Protein AF-A0A352WIS8-F1 (afdb_monomer_lite)

Structure (mmCIF, N/CA/C/O backbone):
data_AF-A0A352WIS8-F1
#
_entry.id   AF-A0A352WIS8-F1
#
loop_
_atom_site.group_PDB
_atom_site.id
_atom_site.type_symbol
_atom_site.label_atom_id
_atom_site.label_alt_id
_atom_site.label_comp_id
_atom_site.label_asym_id
_atom_site.label_entity_id
_atom_site.label_seq_id
_atom_site.pdbx_PDB_ins_code
_atom_site.Cartn_x
_atom_site.Cartn_y
_atom_site.Cartn_z
_atom_site.occupancy
_atom_site.B_iso_or_equiv
_atom_site.auth_seq_id
_atom_site.auth_comp_id
_atom_site.auth_asym_id
_atom_site.auth_atom_id
_atom_site.pdbx_PDB_model_num
ATOM 1 N N . SER A 1 1 ? 13.599 -11.602 -14.888 1.00 59.22 1 SER A N 1
ATOM 2 C CA . SER A 1 1 ? 14.182 -11.632 -13.530 1.00 59.22 1 SER A CA 1
ATOM 3 C C . SER A 1 1 ? 14.839 -12.973 -13.174 1.00 59.22 1 SER A C 1
ATOM 5 O O . SER A 1 1 ? 14.479 -13.965 -13.802 1.00 59.22 1 SER A O 1
ATOM 7 N N . PRO A 1 2 ? 15.750 -13.052 -12.171 1.00 69.75 2 PRO A N 1
ATOM 8 C CA . PRO A 1 2 ? 16.141 -14.309 -11.505 1.00 69.75 2 PRO A CA 1
ATOM 9 C C . PRO A 1 2 ? 15.038 -14.964 -10.638 1.00 69.75 2 PRO A C 1
ATOM 11 O O . PRO A 1 2 ? 15.271 -16.046 -10.104 1.00 69.75 2 PRO A O 1
ATOM 14 N N . GLY A 1 3 ? 13.856 -14.347 -10.517 1.00 83.19 3 GLY A N 1
ATOM 15 C CA . GLY A 1 3 ? 12.709 -14.865 -9.763 1.00 83.19 3 GLY A CA 1
ATOM 16 C C . GLY A 1 3 ? 12.595 -14.281 -8.345 1.00 83.19 3 GLY A C 1
ATOM 17 O O . GLY A 1 3 ? 13.499 -13.568 -7.900 1.00 83.19 3 GLY A O 1
ATOM 18 N N . PRO A 1 4 ? 11.478 -14.543 -7.637 1.00 92.19 4 PRO A N 1
ATOM 19 C CA . PRO A 1 4 ? 11.256 -14.038 -6.285 1.00 92.19 4 PRO A CA 1
ATOM 20 C C . PRO A 1 4 ? 12.196 -14.698 -5.267 1.00 92.19 4 PRO A C 1
ATOM 22 O O . PRO A 1 4 ? 12.547 -15.873 -5.389 1.00 92.19 4 PRO A O 1
ATOM 25 N N . ALA A 1 5 ? 12.553 -13.952 -4.223 1.00 94.81 5 ALA A N 1
ATOM 26 C CA . ALA A 1 5 ? 13.264 -14.476 -3.066 1.00 94.81 5 ALA A CA 1
ATOM 27 C C . ALA A 1 5 ? 12.497 -15.637 -2.412 1.00 94.81 5 ALA A C 1
ATOM 29 O O . ALA A 1 5 ? 11.269 -15.615 -2.297 1.00 94.81 5 ALA A O 1
ATOM 30 N N . LEU A 1 6 ? 13.244 -16.635 -1.942 1.00 95.44 6 LEU A N 1
ATOM 31 C CA . LEU A 1 6 ? 12.699 -17.831 -1.308 1.00 95.44 6 LEU A CA 1
ATOM 32 C C . LEU A 1 6 ? 12.572 -17.619 0.202 1.00 95.44 6 LEU A C 1
ATOM 34 O O . LEU A 1 6 ? 13.556 -17.305 0.876 1.00 95.44 6 LEU A O 1
ATOM 38 N N . ILE A 1 7 ? 11.372 -17.790 0.756 1.00 95.12 7 ILE A N 1
ATOM 39 C CA . ILE A 1 7 ? 11.106 -17.492 2.173 1.00 95.12 7 ILE A CA 1
ATOM 40 C C . ILE A 1 7 ? 11.954 -18.358 3.121 1.00 95.12 7 ILE A C 1
ATOM 42 O O . ILE A 1 7 ? 12.442 -17.874 4.148 1.00 95.12 7 ILE A O 1
ATOM 46 N N . GLU A 1 8 ? 12.251 -19.602 2.733 1.00 96.19 8 GLU A N 1
ATOM 47 C CA . GLU A 1 8 ? 13.138 -20.525 3.453 1.00 96.19 8 GLU A CA 1
ATOM 48 C C . GLU A 1 8 ? 14.597 -20.035 3.551 1.00 96.19 8 GLU A C 1
ATOM 50 O O . GLU A 1 8 ? 15.393 -20.548 4.343 1.00 96.19 8 GLU A O 1
ATOM 55 N N . HIS A 1 9 ? 14.966 -19.025 2.761 1.00 96.19 9 HIS A N 1
ATOM 56 C CA . HIS A 1 9 ? 16.285 -18.391 2.759 1.00 96.19 9 HIS A CA 1
ATOM 57 C C . HIS A 1 9 ? 16.272 -16.974 3.339 1.00 96.19 9 HIS A C 1
ATOM 59 O O . HIS A 1 9 ? 17.281 -16.271 3.285 1.00 96.19 9 HIS A O 1
ATOM 65 N N . SER A 1 10 ? 15.173 -16.571 3.980 1.00 95.06 10 SER A N 1
ATOM 66 C CA . SER A 1 10 ? 15.024 -15.250 4.595 1.00 95.06 10 SER A CA 1
ATOM 67 C C . SER A 1 10 ? 16.157 -14.864 5.556 1.00 95.06 10 SER A C 1
ATOM 69 O O . SER A 1 10 ? 16.572 -13.706 5.580 1.00 95.06 10 SER A O 1
ATOM 71 N N . TRP A 1 11 ? 16.717 -15.818 6.308 1.00 95.38 11 TRP A N 1
ATOM 72 C CA . TRP A 1 11 ? 17.870 -15.586 7.191 1.00 95.38 11 TRP A CA 1
ATOM 73 C C . TRP A 1 11 ? 19.118 -15.114 6.429 1.00 95.38 11 TRP A C 1
ATOM 75 O O . TRP A 1 11 ? 19.893 -14.309 6.945 1.00 95.38 11 TRP A O 1
ATOM 85 N N . HIS A 1 12 ? 19.326 -15.623 5.211 1.00 96.62 12 HIS A N 1
ATOM 86 C CA . HIS A 1 12 ? 20.477 -15.291 4.383 1.00 96.62 12 HIS A CA 1
ATOM 87 C C . HIS A 1 12 ? 20.343 -13.858 3.880 1.00 96.62 12 HIS A C 1
ATOM 89 O O . HIS A 1 12 ? 21.273 -13.064 4.020 1.00 96.62 12 HIS A O 1
ATOM 95 N N . TYR A 1 13 ? 19.162 -13.503 3.372 1.00 96.12 13 TYR A N 1
ATOM 96 C CA . TYR A 1 13 ? 18.903 -12.154 2.883 1.00 96.12 13 TYR A CA 1
ATOM 97 C C . TYR A 1 13 ? 19.008 -11.122 4.008 1.00 96.12 13 TYR A C 1
ATOM 99 O O . TYR A 1 13 ? 19.770 -10.171 3.864 1.00 96.12 13 TYR A O 1
ATOM 107 N N . LYS A 1 14 ? 18.397 -11.388 5.174 1.00 95.19 14 LYS A N 1
ATOM 108 C CA . LYS A 1 14 ? 18.519 -10.547 6.382 1.00 95.19 14 LYS A CA 1
ATOM 109 C C . LYS A 1 14 ? 19.974 -10.274 6.792 1.00 95.19 14 LYS A C 1
ATOM 111 O O . LYS A 1 14 ? 20.271 -9.239 7.376 1.00 95.19 14 LYS A O 1
ATOM 116 N N . LYS A 1 15 ? 20.891 -11.211 6.528 1.00 96.25 15 LYS A N 1
ATOM 117 C CA . LYS A 1 15 ? 22.302 -11.095 6.921 1.00 96.25 15 LYS A CA 1
ATOM 118 C C . LYS A 1 15 ? 23.168 -10.363 5.895 1.00 96.25 15 LYS A C 1
ATOM 120 O O . LYS A 1 15 ? 24.140 -9.719 6.287 1.00 96.25 15 LYS A O 1
ATOM 125 N N . TYR A 1 16 ? 22.874 -10.519 4.606 1.00 97.25 16 TYR A N 1
ATOM 126 C CA . TYR A 1 16 ? 23.791 -10.133 3.526 1.00 97.25 16 TYR A CA 1
ATOM 127 C C . TYR A 1 16 ? 23.236 -9.073 2.568 1.00 97.25 16 TYR A C 1
ATOM 129 O O . TYR A 1 16 ? 23.991 -8.574 1.735 1.00 97.25 16 TYR A O 1
ATOM 137 N N . ALA A 1 17 ? 21.959 -8.709 2.680 1.00 97.06 17 ALA A N 1
ATOM 138 C CA . ALA A 1 17 ? 21.317 -7.721 1.826 1.00 97.06 17 ALA A CA 1
ATOM 139 C C . ALA A 1 17 ? 20.488 -6.734 2.652 1.00 97.06 17 ALA A C 1
ATOM 141 O O . ALA A 1 17 ? 19.860 -7.105 3.637 1.00 97.06 17 ALA A O 1
ATOM 142 N N . ASN A 1 18 ? 20.446 -5.478 2.203 1.00 97.50 18 ASN A N 1
ATOM 143 C CA . ASN A 1 18 ? 19.501 -4.510 2.758 1.00 97.50 18 ASN A CA 1
ATOM 144 C C . ASN A 1 18 ? 18.082 -4.760 2.243 1.00 97.50 18 ASN A C 1
ATOM 146 O O . ASN A 1 18 ? 17.124 -4.503 2.958 1.00 97.50 18 ASN A O 1
ATOM 150 N N . MET A 1 19 ? 17.950 -5.233 1.002 1.00 97.19 19 MET A N 1
ATOM 151 C CA . MET A 1 19 ? 16.669 -5.482 0.350 1.00 97.19 19 MET A CA 1
ATOM 152 C C . MET A 1 19 ? 16.757 -6.659 -0.622 1.00 97.19 19 MET A C 1
ATOM 154 O O . MET A 1 19 ? 17.834 -6.942 -1.154 1.00 97.19 19 MET A O 1
ATOM 158 N N . TRP A 1 20 ? 15.639 -7.349 -0.838 1.00 97.38 20 TRP A N 1
ATOM 159 C CA . TRP A 1 20 ? 15.526 -8.494 -1.748 1.00 97.38 20 TRP A CA 1
ATOM 160 C C . TRP A 1 20 ? 14.116 -8.571 -2.323 1.00 97.38 20 TRP A C 1
ATOM 162 O O . TRP A 1 20 ? 13.141 -8.448 -1.584 1.00 97.38 20 TRP A O 1
ATOM 172 N N . ARG A 1 21 ? 13.991 -8.799 -3.632 1.00 97.44 21 ARG A N 1
ATOM 173 C CA . ARG A 1 21 ? 12.671 -8.811 -4.268 1.00 97.44 21 ARG A CA 1
ATOM 174 C C . ARG A 1 21 ? 11.838 -10.009 -3.846 1.00 97.44 21 ARG A C 1
ATOM 176 O O . ARG A 1 21 ? 12.287 -11.146 -3.966 1.00 97.44 21 ARG A O 1
ATOM 183 N N . ILE A 1 22 ? 10.602 -9.761 -3.427 1.00 97.19 22 ILE A N 1
ATOM 184 C CA . ILE A 1 22 ? 9.636 -10.807 -3.045 1.00 97.19 22 ILE A CA 1
ATOM 185 C C . ILE A 1 22 ? 8.745 -11.247 -4.214 1.00 97.19 22 ILE A C 1
ATOM 187 O O . ILE A 1 22 ? 7.901 -12.136 -4.075 1.00 97.19 22 ILE A O 1
ATOM 191 N N . THR A 1 23 ? 8.959 -10.645 -5.382 1.00 95.69 23 THR A N 1
ATOM 192 C CA . THR A 1 23 ? 8.228 -10.877 -6.626 1.00 95.69 23 THR A CA 1
ATOM 193 C C . THR A 1 23 ? 9.172 -11.002 -7.829 1.00 95.69 23 THR A C 1
ATOM 195 O O . THR A 1 23 ? 10.335 -10.580 -7.794 1.00 95.69 23 THR A O 1
ATOM 198 N N . ASP A 1 24 ? 8.654 -11.586 -8.910 1.00 93.94 24 ASP A N 1
ATOM 199 C CA . ASP A 1 24 ? 9.173 -11.313 -10.254 1.00 93.94 24 ASP A CA 1
ATOM 200 C C . ASP A 1 24 ? 8.890 -9.840 -10.631 1.00 93.94 24 ASP A C 1
ATOM 202 O O . ASP A 1 24 ? 8.322 -9.103 -9.829 1.00 93.94 24 ASP A O 1
ATOM 206 N N . ASP A 1 25 ? 9.310 -9.398 -11.813 1.00 95.00 25 ASP A N 1
ATOM 207 C CA . ASP A 1 25 ? 9.156 -8.018 -12.279 1.00 95.00 25 ASP A CA 1
ATOM 208 C C . ASP A 1 25 ? 7.692 -7.547 -12.140 1.00 95.00 25 ASP A C 1
ATOM 210 O O . ASP A 1 25 ? 6.791 -8.085 -12.794 1.00 95.00 25 ASP A O 1
ATOM 214 N N . LEU A 1 26 ? 7.459 -6.553 -11.277 1.00 96.81 26 LEU A N 1
ATOM 215 C CA . LEU A 1 26 ? 6.149 -5.928 -11.120 1.00 96.81 26 LEU A CA 1
ATOM 216 C C . LEU A 1 26 ? 5.901 -4.957 -12.271 1.00 96.81 26 LEU A C 1
ATOM 218 O O . LEU A 1 26 ? 6.726 -4.098 -12.582 1.00 96.81 26 LEU A O 1
ATOM 222 N N . TRP A 1 27 ? 4.711 -5.059 -12.850 1.00 96.75 27 TRP A N 1
ATOM 223 C CA . TRP A 1 27 ? 4.214 -4.143 -13.866 1.00 96.75 27 TRP A CA 1
ATOM 224 C C . TRP A 1 27 ? 2.825 -3.631 -13.494 1.00 96.75 27 TRP A C 1
ATOM 226 O O . TRP A 1 27 ? 2.197 -4.097 -12.544 1.00 96.75 27 TRP A O 1
ATOM 236 N N . ASP A 1 28 ? 2.358 -2.657 -14.262 1.00 97.94 28 ASP A N 1
ATOM 237 C CA . ASP A 1 28 ? 1.088 -1.945 -14.147 1.00 97.94 28 ASP A CA 1
ATOM 238 C C . ASP A 1 28 ? -0.125 -2.813 -14.529 1.00 97.94 28 ASP A C 1
ATOM 240 O O . ASP A 1 28 ? -0.898 -2.485 -15.425 1.00 97.94 28 ASP A O 1
ATOM 244 N N . GLN A 1 29 ? -0.274 -3.960 -13.863 1.00 98.38 29 GLN A N 1
ATOM 245 C CA . GLN A 1 29 ? -1.369 -4.908 -14.053 1.00 98.38 29 GLN A CA 1
ATOM 246 C C . GLN A 1 29 ? -1.966 -5.292 -12.700 1.00 98.38 29 GLN A C 1
ATOM 248 O O . GLN A 1 29 ? -1.255 -5.789 -11.822 1.00 98.38 29 GLN A O 1
ATOM 253 N N . TRP A 1 30 ? -3.281 -5.117 -12.548 1.00 98.50 30 TRP A N 1
ATOM 254 C CA . TRP A 1 30 ? -3.994 -5.416 -11.303 1.00 98.50 30 TRP A CA 1
ATOM 255 C C . TRP A 1 30 ? -3.698 -6.811 -10.724 1.00 98.50 30 TRP A C 1
ATOM 257 O O . TRP A 1 30 ? -3.391 -6.881 -9.536 1.00 98.50 30 TRP A O 1
ATOM 267 N N . PRO A 1 31 ? -3.658 -7.913 -11.506 1.00 98.38 31 PRO A N 1
ATOM 268 C CA . PRO A 1 31 ? -3.349 -9.233 -10.952 1.00 98.38 31 PRO A CA 1
ATOM 269 C C . PRO A 1 31 ? -1.986 -9.322 -10.251 1.00 98.38 31 PRO A C 1
ATOM 271 O O . PRO A 1 31 ? -1.845 -10.074 -9.289 1.00 98.38 31 PRO A O 1
ATOM 274 N N . LEU A 1 32 ? -0.986 -8.555 -10.706 1.00 98.31 32 LEU A N 1
ATOM 275 C CA . LEU A 1 32 ? 0.337 -8.524 -10.074 1.00 98.31 32 LEU A CA 1
ATOM 276 C C . LEU A 1 32 ? 0.312 -7.729 -8.762 1.00 98.31 32 LEU A C 1
ATOM 278 O O . LEU A 1 32 ? 0.921 -8.147 -7.779 1.00 98.31 32 LEU A O 1
ATOM 282 N N . LEU A 1 33 ? -0.429 -6.616 -8.730 1.00 98.69 33 LEU A N 1
ATOM 283 C CA . LEU A 1 33 ? -0.654 -5.841 -7.508 1.00 98.69 33 LEU A CA 1
ATOM 284 C C . LEU A 1 33 ? -1.463 -6.644 -6.475 1.00 98.69 33 LEU A C 1
ATOM 286 O O . LEU A 1 33 ? -1.100 -6.684 -5.302 1.00 98.69 33 LEU A O 1
ATOM 290 N N . LEU A 1 34 ? -2.509 -7.345 -6.911 1.00 98.50 34 LEU A N 1
ATOM 291 C CA . LEU A 1 34 ? -3.335 -8.198 -6.060 1.00 98.50 34 LEU A CA 1
ATOM 292 C C . LEU A 1 34 ? -2.525 -9.343 -5.425 1.00 98.50 34 LEU A C 1
ATOM 294 O O . LEU A 1 34 ? -2.661 -9.617 -4.230 1.00 98.50 34 LEU A O 1
ATOM 298 N N . ASP A 1 35 ? -1.645 -9.993 -6.193 1.00 97.81 35 ASP A N 1
ATOM 299 C CA . ASP A 1 35 ? -0.761 -11.049 -5.677 1.00 97.81 35 ASP A CA 1
ATOM 300 C C . ASP A 1 35 ? 0.252 -10.510 -4.647 1.00 97.81 35 ASP A C 1
ATOM 302 O O . ASP A 1 35 ? 0.691 -11.247 -3.758 1.00 97.81 35 ASP A O 1
ATOM 306 N N . MET A 1 36 ? 0.572 -9.209 -4.693 1.00 98.56 36 MET A N 1
ATOM 307 C CA . MET A 1 36 ? 1.480 -8.586 -3.732 1.00 98.56 36 MET A CA 1
ATOM 308 C C . MET A 1 36 ? 0.955 -8.652 -2.297 1.00 98.56 36 MET A C 1
ATOM 310 O O . MET A 1 36 ? 1.748 -8.862 -1.388 1.00 98.56 36 MET A O 1
ATOM 314 N N . PHE A 1 37 ? -0.361 -8.587 -2.069 1.00 98.69 37 PHE A N 1
ATOM 315 C CA . PHE A 1 37 ? -0.929 -8.722 -0.719 1.00 98.69 37 PHE A CA 1
ATOM 316 C C . PHE A 1 37 ? -0.519 -10.041 -0.051 1.00 98.69 37 PHE A C 1
ATOM 318 O O . PHE A 1 37 ? -0.062 -10.056 1.090 1.00 98.69 37 PHE A O 1
ATOM 325 N N . ARG A 1 38 ? -0.587 -11.151 -0.798 1.00 98.06 38 ARG A N 1
ATOM 326 C CA . ARG A 1 38 ? -0.144 -12.470 -0.320 1.00 98.06 38 ARG A CA 1
ATOM 327 C C . ARG A 1 38 ? 1.367 -12.505 -0.068 1.00 98.06 38 ARG A C 1
ATOM 329 O O . ARG A 1 38 ? 1.826 -13.161 0.865 1.00 98.06 38 ARG A O 1
ATOM 336 N N . ARG A 1 39 ? 2.159 -11.844 -0.916 1.00 98.06 39 ARG A N 1
ATOM 337 C CA . ARG A 1 39 ? 3.623 -11.795 -0.769 1.00 98.06 39 ARG A CA 1
ATOM 338 C C . ARG A 1 39 ? 4.023 -10.968 0.447 1.00 98.06 39 ARG A C 1
ATOM 340 O O . ARG A 1 39 ? 4.841 -11.434 1.232 1.00 98.06 39 ARG A O 1
ATOM 347 N N . CYS A 1 40 ? 3.420 -9.800 0.637 1.00 98.50 40 CYS A N 1
ATOM 348 C CA . CYS A 1 40 ? 3.624 -8.972 1.818 1.00 98.50 40 CYS A CA 1
ATOM 349 C C . CYS A 1 40 ? 3.275 -9.751 3.089 1.00 98.50 40 CYS A C 1
ATOM 351 O O . CYS A 1 40 ? 4.079 -9.792 4.014 1.00 98.50 40 CYS A O 1
ATOM 353 N N . GLU A 1 41 ? 2.136 -10.447 3.119 1.00 97.88 41 GLU A N 1
ATOM 354 C CA . GLU A 1 41 ? 1.758 -11.308 4.246 1.00 97.88 41 GLU A CA 1
ATOM 355 C C . GLU A 1 41 ? 2.827 -12.367 4.556 1.00 97.88 41 GLU A C 1
ATOM 357 O O . GLU A 1 41 ? 3.211 -12.542 5.711 1.00 97.88 41 GLU A O 1
ATOM 362 N N . LEU A 1 42 ? 3.359 -13.041 3.532 1.00 97.94 42 LEU A N 1
ATOM 363 C CA . LEU A 1 42 ? 4.408 -14.050 3.704 1.00 97.94 42 LEU A CA 1
ATOM 364 C C . LEU A 1 42 ? 5.709 -13.467 4.286 1.00 97.94 42 LEU A C 1
ATOM 366 O O . LEU A 1 42 ? 6.449 -14.176 4.965 1.00 97.94 42 LEU A O 1
ATOM 370 N N . TRP A 1 43 ? 5.999 -12.194 4.010 1.00 98.12 43 TRP A N 1
ATOM 371 C CA . TRP A 1 43 ? 7.257 -11.533 4.367 1.00 98.12 43 TRP A CA 1
ATOM 372 C C . TRP A 1 43 ? 7.148 -10.526 5.526 1.00 98.12 43 TRP A C 1
ATOM 374 O O . TRP A 1 43 ? 8.168 -9.944 5.897 1.00 98.12 43 TRP A O 1
ATOM 384 N N . GLN A 1 44 ? 5.969 -10.334 6.128 1.00 96.75 44 GLN A N 1
ATOM 385 C CA . GLN A 1 44 ? 5.715 -9.293 7.142 1.00 96.75 44 GLN A CA 1
ATOM 386 C C . GLN A 1 44 ? 6.661 -9.365 8.359 1.00 96.75 44 GLN A C 1
ATOM 388 O O . GLN A 1 44 ? 7.177 -8.340 8.798 1.00 96.75 44 GLN A O 1
ATOM 393 N N . ASP A 1 45 ? 7.042 -10.571 8.801 1.00 95.12 45 ASP A N 1
ATOM 394 C CA . ASP A 1 45 ? 7.981 -10.798 9.922 1.00 95.12 45 ASP A CA 1
ATOM 395 C C . ASP A 1 45 ? 9.466 -10.579 9.555 1.00 95.12 45 ASP A C 1
ATOM 397 O O . ASP A 1 45 ? 10.412 -10.895 10.300 1.00 95.12 45 ASP A O 1
ATOM 401 N N . HIS A 1 46 ? 9.716 -10.084 8.345 1.00 95.94 46 HIS A N 1
ATOM 402 C CA . HIS A 1 46 ? 11.050 -9.883 7.798 1.00 95.94 46 HIS A CA 1
ATOM 403 C C . HIS A 1 46 ? 11.370 -8.428 7.475 1.00 95.94 46 HIS A C 1
ATOM 405 O O . HIS A 1 46 ? 12.477 -8.164 7.004 1.00 95.94 46 HIS A O 1
ATOM 411 N N . VAL A 1 47 ? 10.454 -7.514 7.798 1.00 95.25 47 VAL A N 1
ATOM 412 C CA . VAL A 1 47 ? 10.634 -6.069 7.677 1.00 95.25 47 VAL A CA 1
ATOM 413 C C . VAL A 1 47 ? 11.267 -5.526 8.957 1.00 95.25 47 VAL A C 1
ATOM 415 O O . VAL A 1 47 ? 10.692 -5.593 10.043 1.00 95.25 47 VAL A O 1
ATOM 418 N N . SER A 1 48 ? 12.474 -4.980 8.845 1.00 92.69 48 SER A N 1
ATOM 419 C CA . SER A 1 48 ? 13.129 -4.263 9.940 1.00 92.69 48 SER A CA 1
ATOM 420 C C . SER A 1 48 ? 14.179 -3.300 9.401 1.00 92.69 48 SER A C 1
ATOM 422 O O . SER A 1 48 ? 14.568 -3.358 8.238 1.00 92.69 48 SER A O 1
ATOM 424 N N . LYS A 1 49 ? 14.714 -2.429 10.254 1.00 94.62 49 LYS A N 1
ATOM 425 C CA . LYS A 1 49 ? 15.831 -1.554 9.882 1.00 94.62 49 LYS A CA 1
ATOM 426 C C . LYS A 1 49 ? 16.988 -2.349 9.256 1.00 94.62 49 LYS A C 1
ATOM 428 O O . LYS A 1 49 ? 17.583 -3.200 9.911 1.00 94.62 49 LYS A O 1
ATOM 433 N N . GLY A 1 50 ? 17.308 -2.043 7.997 1.00 95.19 50 GLY A N 1
ATOM 434 C CA . GLY A 1 50 ? 18.344 -2.737 7.217 1.00 95.19 50 GLY A CA 1
ATOM 435 C C . GLY A 1 50 ? 17.905 -4.067 6.589 1.00 95.19 50 GLY A C 1
ATOM 436 O O . GLY A 1 50 ? 18.750 -4.791 6.081 1.00 95.19 50 GLY A O 1
ATOM 437 N N . CYS A 1 51 ? 16.616 -4.403 6.631 1.00 96.06 51 CYS A N 1
ATOM 438 C CA . CYS A 1 51 ? 16.023 -5.620 6.080 1.00 96.06 51 CYS A CA 1
ATOM 439 C C . CYS A 1 51 ? 14.667 -5.274 5.454 1.00 96.06 51 CYS A C 1
ATOM 441 O O . CYS A 1 51 ? 13.659 -5.193 6.154 1.00 96.06 51 CYS A O 1
ATOM 443 N N . TYR A 1 52 ? 14.650 -5.058 4.143 1.00 97.50 52 TYR A N 1
ATOM 444 C CA . TYR A 1 52 ? 13.480 -4.579 3.416 1.00 97.50 52 TYR A CA 1
ATOM 445 C C . TYR A 1 52 ? 13.097 -5.580 2.319 1.00 97.50 52 TYR A C 1
ATOM 447 O O . TYR A 1 52 ? 13.680 -5.551 1.230 1.00 97.50 52 TYR A O 1
ATOM 455 N N . PRO A 1 53 ? 12.146 -6.491 2.583 1.00 97.62 53 PRO A N 1
ATOM 456 C CA . PRO A 1 53 ? 11.504 -7.250 1.522 1.00 97.62 53 PRO A CA 1
ATOM 457 C C . PRO A 1 53 ? 10.941 -6.271 0.480 1.00 97.62 53 PRO A C 1
ATOM 459 O O . PRO A 1 53 ? 10.174 -5.367 0.802 1.00 97.62 53 PRO A O 1
ATOM 462 N N . ASP A 1 54 ? 11.400 -6.407 -0.756 1.00 98.31 54 ASP A N 1
ATOM 463 C CA . ASP A 1 54 ? 11.194 -5.428 -1.817 1.00 98.31 54 ASP A CA 1
ATOM 464 C C . ASP A 1 54 ? 10.042 -5.856 -2.722 1.00 98.31 54 ASP A C 1
ATOM 466 O O . ASP A 1 54 ? 10.115 -6.892 -3.392 1.00 98.31 54 ASP A O 1
ATOM 470 N N . CYS A 1 55 ? 8.982 -5.050 -2.735 1.00 98.38 55 CYS A N 1
ATOM 471 C CA . CYS A 1 55 ? 7.808 -5.249 -3.582 1.00 98.38 55 CYS A CA 1
ATOM 472 C C . CYS A 1 55 ? 8.053 -4.840 -5.048 1.00 98.38 55 CYS A C 1
ATOM 474 O O . CYS A 1 55 ? 7.135 -4.937 -5.856 1.00 98.38 55 CYS A O 1
ATOM 476 N N . ASP A 1 56 ? 9.292 -4.473 -5.395 1.00 98.06 56 ASP A N 1
ATOM 477 C CA . ASP A 1 56 ? 9.745 -3.973 -6.694 1.00 98.06 56 ASP A CA 1
ATOM 478 C C . ASP A 1 56 ? 9.365 -2.501 -6.942 1.00 98.06 56 ASP A C 1
ATOM 480 O O . ASP A 1 56 ? 8.715 -1.832 -6.127 1.00 98.06 56 ASP A O 1
ATOM 484 N N . MET A 1 57 ? 9.857 -1.975 -8.063 1.00 98.06 57 MET A N 1
ATOM 485 C CA . MET A 1 57 ? 9.686 -0.581 -8.476 1.00 98.06 57 MET A CA 1
ATOM 486 C C . MET A 1 57 ? 8.211 -0.191 -8.654 1.00 98.06 57 MET A C 1
ATOM 488 O O . MET A 1 57 ? 7.358 -1.032 -8.905 1.00 98.06 57 MET A O 1
ATOM 492 N N . LEU A 1 58 ? 7.927 1.112 -8.583 1.00 98.38 58 LEU A N 1
ATOM 493 C CA . LEU A 1 58 ? 6.604 1.705 -8.786 1.00 98.38 58 LEU A CA 1
ATOM 494 C C . LEU A 1 58 ? 6.363 1.967 -10.290 1.00 98.38 58 LEU A C 1
ATOM 496 O O . LEU A 1 58 ? 6.938 2.930 -10.820 1.00 98.38 58 LEU A O 1
ATOM 500 N N . PRO A 1 59 ? 5.519 1.181 -10.993 1.00 97.44 59 PRO A N 1
ATOM 501 C CA . PRO A 1 59 ? 5.193 1.390 -12.404 1.00 97.44 59 PRO A CA 1
ATOM 502 C C . PRO A 1 59 ? 4.123 2.486 -12.569 1.00 97.44 59 PRO A C 1
ATOM 504 O O . PRO A 1 59 ? 2.979 2.222 -12.932 1.00 97.44 59 PRO A O 1
ATOM 507 N N . ILE A 1 60 ? 4.480 3.731 -12.253 1.00 97.25 60 ILE A N 1
ATOM 508 C CA . ILE A 1 60 ? 3.602 4.918 -12.300 1.00 97.25 60 ILE A CA 1
ATOM 509 C C . ILE A 1 60 ? 4.094 5.930 -13.338 1.00 97.25 60 ILE A C 1
ATOM 511 O O . ILE A 1 60 ? 5.220 5.842 -13.820 1.00 97.25 60 ILE A O 1
ATOM 515 N N . GLY A 1 61 ? 3.265 6.92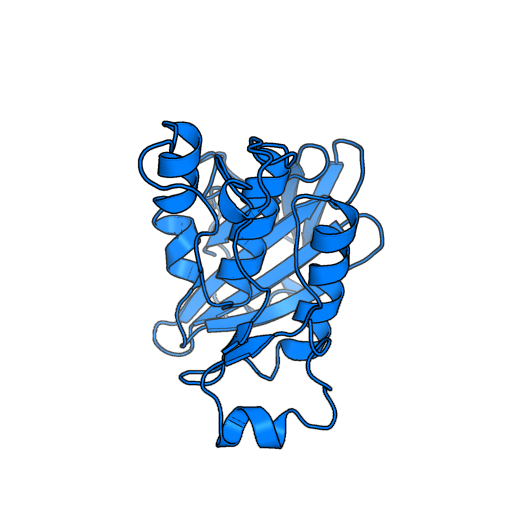0 -13.678 1.00 96.69 61 GLY A N 1
ATOM 516 C CA . GLY A 1 61 ? 3.641 7.969 -14.630 1.00 96.69 61 GLY A CA 1
ATOM 517 C C . GLY A 1 61 ? 3.914 7.428 -16.040 1.00 96.69 61 GLY A C 1
ATOM 518 O O . GLY A 1 61 ? 3.258 6.488 -16.485 1.00 96.69 61 GLY A O 1
ATOM 519 N N . VAL A 1 62 ? 4.846 8.059 -16.762 1.00 97.06 62 VAL A N 1
ATOM 520 C CA . VAL A 1 62 ? 5.300 7.619 -18.094 1.00 97.06 62 VAL A CA 1
ATOM 521 C C . VAL A 1 62 ? 6.521 6.717 -17.944 1.00 97.06 62 VAL A C 1
ATOM 523 O O . VAL A 1 62 ? 7.462 7.076 -17.242 1.00 97.06 62 VAL A O 1
ATOM 526 N N . MET A 1 63 ? 6.534 5.574 -18.623 1.00 95.56 63 MET A N 1
ATOM 527 C CA . MET A 1 63 ? 7.631 4.604 -18.592 1.00 95.56 63 MET A CA 1
ATOM 528 C C . MET A 1 63 ? 7.793 3.909 -19.950 1.00 95.56 63 MET A C 1
ATOM 530 O O . MET A 1 63 ? 7.104 4.241 -20.911 1.00 95.56 63 MET A O 1
ATOM 534 N N . GLY A 1 64 ? 8.740 2.973 -20.062 1.00 93.31 64 GLY A N 1
ATOM 535 C CA . GLY A 1 64 ? 8.871 2.130 -21.258 1.00 93.31 64 GLY A CA 1
ATOM 536 C C . GLY A 1 64 ? 9.922 2.553 -22.289 1.00 93.31 64 GLY A C 1
ATOM 537 O O . GLY A 1 64 ? 10.267 1.776 -23.176 1.00 93.31 64 GLY A O 1
ATOM 538 N N . LYS A 1 65 ? 10.521 3.740 -22.144 1.00 91.38 65 LYS A N 1
ATOM 539 C CA . LYS A 1 65 ? 11.524 4.286 -23.079 1.00 91.38 65 LYS A CA 1
ATOM 540 C C . LYS A 1 65 ? 12.672 3.328 -23.401 1.00 91.38 65 LYS A C 1
ATOM 542 O O . LYS A 1 65 ? 13.039 3.164 -24.561 1.00 91.38 65 LYS A O 1
ATOM 547 N N . GLY A 1 66 ? 13.204 2.647 -22.382 1.00 89.06 66 GLY A N 1
ATOM 548 C CA . GLY A 1 66 ? 14.266 1.645 -22.542 1.00 89.06 66 GLY A CA 1
ATOM 549 C C . GLY A 1 66 ? 13.855 0.406 -23.350 1.00 89.06 66 GLY A C 1
ATOM 550 O O . GLY A 1 66 ? 14.721 -0.301 -23.856 1.00 89.06 66 GLY A O 1
ATOM 551 N N . PHE A 1 67 ? 12.552 0.170 -23.513 1.00 89.69 67 PHE A N 1
ATOM 552 C CA . PHE A 1 67 ? 11.970 -0.930 -24.286 1.00 89.69 67 PHE A CA 1
ATOM 553 C C . PHE A 1 67 ? 11.545 -0.508 -25.702 1.00 89.69 67 PHE A C 1
ATOM 555 O O . PHE A 1 67 ? 10.996 -1.319 -26.444 1.00 89.69 67 PHE A O 1
ATOM 562 N N . GLY A 1 68 ? 11.783 0.750 -26.094 1.00 92.62 68 GLY A N 1
ATOM 563 C CA . GLY A 1 68 ? 11.411 1.274 -27.413 1.00 92.62 68 GLY A CA 1
ATOM 564 C C . GLY A 1 68 ? 9.909 1.516 -27.602 1.00 92.62 68 GLY A C 1
ATOM 565 O O . GLY A 1 68 ? 9.484 1.833 -28.710 1.00 92.62 68 GLY A O 1
ATOM 566 N N . ASN A 1 69 ? 9.116 1.386 -26.538 1.00 92.44 69 ASN A N 1
ATOM 567 C CA . ASN A 1 69 ? 7.691 1.686 -26.516 1.00 92.44 69 ASN A CA 1
ATOM 568 C C . ASN A 1 69 ? 7.381 2.435 -25.221 1.00 92.44 69 ASN A C 1
ATOM 570 O O . ASN A 1 69 ? 7.509 1.854 -24.151 1.00 92.44 69 ASN A O 1
ATOM 574 N N . GLU A 1 70 ? 7.008 3.709 -25.308 1.00 95.25 70 GLU A N 1
ATOM 575 C CA . GLU A 1 70 ? 6.627 4.506 -24.140 1.00 95.25 70 GLU A CA 1
ATOM 576 C C . GLU A 1 70 ? 5.121 4.407 -23.901 1.00 95.25 70 GLU A C 1
ATOM 578 O O . GLU A 1 70 ? 4.323 4.528 -24.831 1.00 95.25 70 GLU A O 1
ATOM 583 N N . TRP A 1 71 ? 4.724 4.219 -22.646 1.00 96.19 71 TRP A N 1
ATOM 584 C CA . TRP A 1 71 ? 3.324 4.272 -22.243 1.00 96.19 71 TRP A CA 1
ATOM 585 C C . TRP A 1 71 ? 3.179 4.945 -20.885 1.00 96.19 71 TRP A C 1
ATOM 587 O O . TRP A 1 71 ? 4.133 5.089 -20.117 1.00 96.19 71 TRP A O 1
ATOM 597 N N . ARG A 1 72 ? 1.959 5.389 -20.603 1.00 96.69 72 ARG A N 1
ATOM 598 C CA . ARG A 1 72 ? 1.554 5.815 -19.268 1.00 96.69 72 ARG A CA 1
ATOM 599 C C . ARG A 1 72 ? 1.022 4.601 -18.522 1.00 96.69 72 ARG A C 1
ATOM 601 O O . ARG A 1 72 ? 0.301 3.824 -19.138 1.00 96.69 72 ARG A O 1
ATOM 608 N N . SER A 1 73 ? 1.356 4.483 -17.237 1.00 97.75 73 SER A N 1
ATOM 609 C CA . SER A 1 73 ? 0.879 3.408 -16.361 1.00 97.75 73 SER A CA 1
ATOM 610 C C . SER A 1 73 ? -0.600 3.095 -16.593 1.00 97.75 73 SER A C 1
ATOM 612 O O . SER A 1 73 ? -1.438 4.001 -16.602 1.00 97.75 73 SER A O 1
ATOM 614 N N . ASN A 1 74 ? -0.895 1.813 -16.784 1.00 98.12 74 ASN A N 1
ATOM 615 C CA . ASN A 1 74 ? -2.241 1.284 -16.957 1.00 98.12 74 ASN A CA 1
ATOM 616 C C . ASN A 1 74 ? -3.010 1.186 -15.633 1.00 98.12 74 ASN A C 1
ATOM 618 O O . ASN A 1 74 ? -4.214 0.938 -15.664 1.00 98.12 74 ASN A O 1
ATOM 622 N N . PHE A 1 75 ? -2.352 1.409 -14.489 1.00 98.62 75 PHE A N 1
ATOM 623 C CA . PHE A 1 75 ? -3.049 1.464 -13.215 1.00 98.62 75 PHE A CA 1
ATOM 624 C C . PHE A 1 75 ? -3.999 2.657 -13.156 1.00 98.62 75 PHE A C 1
ATOM 626 O O . PHE A 1 75 ? -3.621 3.804 -13.437 1.00 98.62 75 PHE A O 1
ATOM 633 N N . THR A 1 76 ? -5.217 2.407 -12.689 1.00 98.69 76 THR A N 1
ATOM 634 C CA . THR A 1 76 ? -6.146 3.469 -12.305 1.00 98.69 76 THR A CA 1
ATOM 635 C C . THR A 1 76 ? -5.575 4.288 -11.144 1.00 98.69 76 THR A C 1
ATOM 637 O O . THR A 1 76 ? -4.637 3.885 -10.455 1.00 98.69 76 THR A O 1
ATOM 640 N N . LYS A 1 77 ? -6.146 5.468 -10.890 1.00 98.62 77 LYS A N 1
ATOM 641 C CA . LYS A 1 77 ? -5.732 6.288 -9.741 1.00 98.62 77 LYS A CA 1
ATOM 642 C C . LYS A 1 77 ? -5.908 5.549 -8.413 1.00 98.62 77 LYS A C 1
ATOM 644 O O . LYS A 1 77 ? -5.067 5.698 -7.531 1.00 98.62 77 LYS A O 1
ATOM 649 N N . ASP A 1 78 ? -6.969 4.759 -8.286 1.00 98.81 78 ASP A N 1
ATOM 650 C CA . ASP A 1 78 ? -7.252 3.985 -7.079 1.00 98.81 78 ASP A CA 1
ATOM 651 C C . ASP A 1 78 ? -6.276 2.814 -6.920 1.00 98.81 78 ASP A C 1
ATOM 653 O O . ASP A 1 78 ? -5.724 2.635 -5.839 1.00 98.81 78 ASP A O 1
ATOM 657 N N . GLU A 1 79 ? -5.912 2.127 -8.007 1.00 98.94 79 GLU A N 1
ATOM 658 C CA . GLU A 1 79 ? -4.856 1.102 -7.987 1.00 98.94 79 GLU A CA 1
ATOM 659 C C . GLU A 1 79 ? -3.483 1.689 -7.623 1.00 98.94 79 GLU A C 1
ATOM 661 O O . GLU A 1 79 ? -2.733 1.090 -6.854 1.00 98.94 79 GLU A O 1
ATOM 666 N N . GLN A 1 80 ? -3.160 2.896 -8.105 1.00 98.88 80 GLN A N 1
ATOM 667 C CA . GLN A 1 80 ? -1.923 3.597 -7.736 1.00 98.88 80 GLN A CA 1
ATOM 668 C C . GLN A 1 80 ? -1.889 3.968 -6.245 1.00 98.88 80 GLN A C 1
ATOM 670 O O . GLN A 1 80 ? -0.852 3.796 -5.597 1.00 98.88 80 GLN A O 1
ATOM 675 N N . LYS A 1 81 ? -3.013 4.441 -5.683 1.00 98.88 81 LYS A N 1
ATOM 676 C CA . LYS A 1 81 ? -3.146 4.678 -4.235 1.00 98.88 81 LYS A CA 1
ATOM 677 C C . LYS A 1 81 ? -3.018 3.375 -3.451 1.00 98.88 81 LYS A C 1
ATOM 679 O O . LYS A 1 81 ? -2.280 3.347 -2.469 1.00 98.88 81 LYS A O 1
ATOM 684 N N . THR A 1 82 ? -3.683 2.308 -3.893 1.00 98.94 82 THR A N 1
ATOM 685 C CA . THR A 1 82 ? -3.632 0.977 -3.275 1.00 98.94 82 THR A CA 1
ATOM 686 C C . THR A 1 82 ? -2.208 0.441 -3.234 1.00 98.94 82 THR A C 1
ATOM 688 O O . THR A 1 82 ? -1.738 0.044 -2.168 1.00 98.94 82 THR A O 1
ATOM 691 N N . MET A 1 83 ? -1.481 0.521 -4.350 1.00 98.88 83 MET A N 1
ATOM 692 C CA . MET A 1 83 ? -0.073 0.138 -4.421 1.00 98.88 83 MET A CA 1
ATOM 693 C C . MET A 1 83 ? 0.777 0.947 -3.442 1.00 98.88 83 MET A C 1
ATOM 695 O O . MET A 1 83 ? 1.444 0.372 -2.587 1.00 98.88 83 MET A O 1
ATOM 699 N N . LEU A 1 84 ? 0.741 2.280 -3.516 1.00 98.88 84 LEU A N 1
ATOM 700 C CA . LEU A 1 84 ? 1.601 3.096 -2.659 1.00 98.88 84 LEU A CA 1
ATOM 701 C C . LEU A 1 84 ? 1.253 2.928 -1.171 1.00 98.88 84 LEU A C 1
ATOM 703 O O . LEU A 1 84 ? 2.148 2.881 -0.331 1.00 98.88 84 LEU A O 1
ATOM 707 N N . THR A 1 85 ? -0.029 2.762 -0.848 1.00 98.94 85 THR A N 1
ATOM 708 C CA . THR A 1 85 ? -0.492 2.484 0.517 1.00 98.94 85 THR A CA 1
ATOM 709 C C . THR A 1 85 ? 0.045 1.152 1.026 1.00 98.94 85 THR A C 1
ATOM 711 O O . THR A 1 85 ? 0.610 1.124 2.119 1.00 98.94 85 THR A O 1
ATOM 714 N N . LEU A 1 86 ? -0.070 0.073 0.238 1.00 98.94 86 LEU A N 1
ATOM 715 C CA . LEU A 1 86 ? 0.464 -1.240 0.604 1.00 98.94 86 LEU A CA 1
ATOM 716 C C . LEU A 1 86 ? 1.986 -1.183 0.784 1.00 98.94 86 LEU A C 1
ATOM 718 O O . LEU A 1 86 ? 2.486 -1.663 1.795 1.00 98.94 86 LEU A O 1
ATOM 722 N N . TRP A 1 87 ? 2.720 -0.545 -0.134 1.00 98.81 87 TRP A N 1
ATOM 723 C CA . TRP A 1 87 ? 4.180 -0.422 -0.039 1.00 98.81 87 TRP A CA 1
ATOM 724 C C . TRP A 1 87 ? 4.590 0.325 1.226 1.00 98.81 87 TRP A C 1
ATOM 726 O O . TRP A 1 87 ? 5.499 -0.113 1.932 1.00 98.81 87 TRP A O 1
ATOM 736 N N . CYS A 1 88 ? 3.922 1.442 1.523 1.00 98.75 88 CYS A N 1
ATOM 737 C CA . CYS A 1 88 ? 4.239 2.260 2.684 1.00 98.75 88 CYS A CA 1
ATOM 738 C C . CYS A 1 88 ? 3.893 1.562 3.998 1.00 98.75 88 CYS A C 1
ATOM 740 O O . CYS A 1 88 ? 4.739 1.556 4.885 1.00 98.75 88 CYS A O 1
ATOM 742 N N . ILE A 1 89 ? 2.703 0.963 4.130 1.00 98.69 89 ILE A N 1
ATOM 743 C CA . ILE A 1 89 ? 2.316 0.293 5.381 1.00 98.69 89 ILE A CA 1
ATOM 744 C C . ILE A 1 89 ? 3.118 -0.989 5.614 1.00 98.69 89 ILE A C 1
ATOM 746 O O . ILE A 1 89 ? 3.459 -1.274 6.755 1.00 98.69 89 ILE A O 1
ATOM 750 N N . PHE A 1 90 ? 3.476 -1.714 4.549 1.00 98.62 90 PHE A N 1
ATOM 751 C CA . PHE A 1 90 ? 4.337 -2.896 4.618 1.00 98.62 90 PHE A CA 1
ATOM 752 C C . PHE A 1 90 ? 5.806 -2.548 4.901 1.00 98.62 90 PHE A C 1
ATOM 754 O O . PHE A 1 90 ? 6.507 -3.340 5.517 1.00 98.62 90 PHE A O 1
ATOM 761 N N . GLY A 1 91 ? 6.293 -1.380 4.472 1.00 98.00 91 GLY A N 1
ATOM 762 C CA . GLY A 1 91 ? 7.701 -0.990 4.623 1.00 98.00 91 GLY A CA 1
ATOM 763 C C . GLY A 1 91 ? 8.601 -1.397 3.448 1.00 98.00 91 GLY A C 1
ATOM 764 O O . GLY A 1 91 ? 9.798 -1.627 3.641 1.00 98.00 91 GLY A O 1
ATOM 765 N N . SER A 1 92 ? 8.047 -1.482 2.234 1.00 98.44 92 SER A N 1
ATOM 766 C CA . SER A 1 92 ? 8.817 -1.739 1.008 1.00 98.44 92 SER A CA 1
ATOM 767 C C . SER A 1 92 ? 9.655 -0.521 0.602 1.00 98.44 92 SER A C 1
ATOM 769 O O . SER A 1 92 ? 9.175 0.609 0.700 1.00 98.44 92 SER A O 1
ATOM 771 N N . PRO A 1 93 ? 10.862 -0.698 0.036 1.00 98.12 93 PRO A N 1
ATOM 772 C CA . PRO A 1 93 ? 11.570 0.386 -0.636 1.00 98.12 93 PRO A CA 1
ATOM 773 C C . PRO A 1 93 ? 10.697 1.039 -1.720 1.00 98.12 93 PRO A C 1
ATOM 775 O O . PRO A 1 93 ? 9.938 0.363 -2.414 1.00 98.12 93 PRO A O 1
ATOM 778 N N . LEU A 1 94 ? 10.815 2.361 -1.872 1.00 98.25 94 LEU A N 1
ATOM 779 C CA . LEU A 1 94 ? 10.106 3.123 -2.901 1.00 98.25 94 LEU A CA 1
ATOM 780 C C . LEU A 1 94 ? 11.087 3.526 -4.004 1.00 98.25 94 LEU A C 1
ATOM 782 O O . LEU A 1 94 ? 11.834 4.494 -3.860 1.00 98.25 94 LEU A O 1
ATOM 786 N N . MET A 1 95 ? 11.081 2.777 -5.105 1.00 98.25 95 MET A N 1
ATOM 787 C CA . MET A 1 95 ? 11.884 3.065 -6.295 1.00 98.25 95 MET A CA 1
ATOM 788 C C . MET A 1 95 ? 10.961 3.476 -7.439 1.00 98.25 95 MET A C 1
ATOM 790 O O . MET A 1 95 ? 10.142 2.685 -7.894 1.00 98.25 95 MET A O 1
ATOM 794 N N . ILE A 1 96 ? 11.066 4.722 -7.897 1.00 97.00 96 ILE A N 1
ATOM 795 C CA . ILE A 1 96 ? 10.174 5.264 -8.928 1.00 97.00 96 ILE A CA 1
ATOM 796 C C . ILE A 1 96 ? 10.618 4.763 -10.310 1.00 97.00 96 ILE A C 1
ATOM 798 O O . ILE A 1 96 ? 11.736 5.049 -10.735 1.00 97.00 96 ILE A O 1
ATOM 802 N N . GLY A 1 97 ? 9.735 4.052 -11.021 1.00 94.25 97 GLY A N 1
ATOM 803 C CA . GLY A 1 97 ? 9.984 3.556 -12.382 1.00 94.25 97 GLY A CA 1
ATOM 804 C C . GLY A 1 97 ? 9.659 4.555 -13.503 1.00 94.25 97 GLY A C 1
ATOM 805 O O . GLY A 1 97 ? 9.882 4.257 -14.676 1.00 94.25 97 GLY A O 1
ATOM 806 N N . SER A 1 98 ? 9.122 5.730 -13.161 1.00 93.06 98 SER A N 1
ATOM 807 C CA . SER A 1 98 ? 8.678 6.749 -14.117 1.00 93.06 98 SER A CA 1
ATOM 808 C C . SER A 1 98 ? 9.822 7.607 -14.671 1.00 93.06 98 SER A C 1
ATOM 810 O O . SER A 1 98 ? 10.758 7.945 -13.946 1.00 93.06 98 SER A O 1
ATOM 812 N N . GLU A 1 99 ? 9.670 8.113 -15.893 1.00 95.25 99 GLU A N 1
ATOM 813 C CA . GLU A 1 99 ? 10.435 9.249 -16.422 1.00 95.25 99 GLU A CA 1
ATOM 814 C C . GLU A 1 99 ? 10.036 10.536 -15.671 1.00 95.25 99 GLU A C 1
ATOM 816 O O . GLU A 1 99 ? 9.025 11.173 -15.974 1.00 95.25 99 GLU A O 1
ATOM 821 N N . LEU A 1 100 ? 10.831 10.908 -14.661 1.00 94.94 100 LEU A N 1
ATOM 822 C CA . LEU A 1 100 ? 10.531 11.999 -13.719 1.00 94.94 100 LEU A CA 1
ATOM 823 C C . LEU A 1 100 ? 10.201 13.356 -14.381 1.00 94.94 100 LEU A C 1
ATOM 825 O O . LEU A 1 100 ? 9.273 14.019 -13.918 1.00 94.94 100 LEU A O 1
ATOM 829 N N . PRO A 1 101 ? 10.886 13.800 -15.456 1.00 95.88 101 PRO A N 1
ATOM 830 C CA . PRO A 1 101 ? 10.550 15.045 -16.150 1.00 95.88 101 PRO A CA 1
ATOM 831 C C . PRO A 1 101 ? 9.160 15.061 -16.804 1.00 95.88 101 PRO A C 1
ATOM 833 O O . PRO A 1 101 ? 8.676 16.137 -17.144 1.00 95.88 101 PRO A O 1
ATOM 836 N N . LEU A 1 102 ? 8.535 13.896 -17.010 1.00 95.88 102 LEU A N 1
ATOM 837 C CA . LEU A 1 102 ? 7.208 13.756 -17.622 1.00 95.88 102 LEU A CA 1
ATOM 838 C C . LEU A 1 102 ? 6.091 13.518 -16.592 1.00 95.88 102 LEU A C 1
ATOM 840 O O . LEU A 1 102 ? 4.961 13.212 -16.981 1.00 95.88 102 LEU A O 1
ATOM 844 N N . MET A 1 103 ? 6.386 13.633 -15.292 1.00 96.00 103 MET A N 1
ATOM 845 C CA . MET A 1 103 ? 5.375 13.485 -14.245 1.00 96.00 103 MET A CA 1
ATOM 846 C C . MET A 1 103 ? 4.308 14.575 -14.354 1.00 96.00 103 MET A C 1
ATOM 848 O O . MET A 1 103 ? 4.609 15.763 -14.463 1.00 96.00 103 MET A O 1
ATOM 852 N N . ASP A 1 104 ? 3.050 14.151 -14.292 1.00 96.62 104 ASP A N 1
ATOM 853 C CA . ASP A 1 104 ? 1.914 15.054 -14.165 1.00 96.62 104 ASP A CA 1
ATOM 854 C C . ASP A 1 104 ? 1.637 15.405 -12.696 1.00 96.62 104 ASP A C 1
ATOM 856 O O . ASP A 1 104 ? 2.201 14.818 -11.769 1.00 96.62 104 ASP A O 1
ATOM 860 N N . GLU A 1 105 ? 0.747 16.375 -12.486 1.00 98.00 105 GLU A N 1
ATOM 861 C CA . GLU A 1 105 ? 0.355 16.847 -11.152 1.00 98.00 105 GLU A CA 1
ATOM 862 C C . GLU A 1 105 ? -0.145 15.706 -10.262 1.00 98.00 105 GLU A C 1
ATOM 864 O O . GLU A 1 105 ? 0.228 15.628 -9.095 1.00 98.00 105 GLU A O 1
ATOM 869 N N . TRP A 1 106 ? -0.915 14.778 -10.836 1.00 97.69 106 TRP A N 1
ATOM 870 C CA . TRP A 1 106 ? -1.413 13.598 -10.136 1.00 97.69 106 TRP A CA 1
ATOM 871 C C . TRP A 1 106 ? -0.278 12.710 -9.607 1.00 97.69 106 TRP A C 1
ATOM 873 O O . TRP A 1 106 ? -0.282 12.331 -8.439 1.00 97.69 106 TRP A O 1
ATOM 883 N N . THR A 1 107 ? 0.708 12.387 -10.448 1.00 97.81 107 THR A N 1
ATOM 884 C CA . THR A 1 107 ? 1.837 11.528 -10.057 1.00 97.81 107 THR A CA 1
ATOM 885 C C . THR A 1 107 ? 2.682 12.201 -8.975 1.00 97.81 107 THR A C 1
ATOM 887 O O . THR A 1 107 ? 3.137 11.541 -8.039 1.00 97.81 107 THR A O 1
ATOM 890 N N . VAL A 1 108 ? 2.862 13.524 -9.062 1.00 97.81 108 VAL A N 1
ATOM 891 C CA . VAL A 1 108 ? 3.553 14.301 -8.024 1.00 97.81 108 VAL A CA 1
ATOM 892 C C . VAL A 1 108 ? 2.771 14.276 -6.711 1.00 97.81 108 VAL A C 1
ATOM 894 O O . VAL A 1 108 ? 3.365 14.027 -5.664 1.00 97.81 108 VAL A O 1
ATOM 897 N N . GLU A 1 109 ? 1.456 14.495 -6.741 1.00 97.94 109 GLU A N 1
ATOM 898 C CA . GLU A 1 109 ? 0.588 14.443 -5.557 1.00 97.94 109 GLU A CA 1
ATOM 899 C C . GLU A 1 109 ? 0.64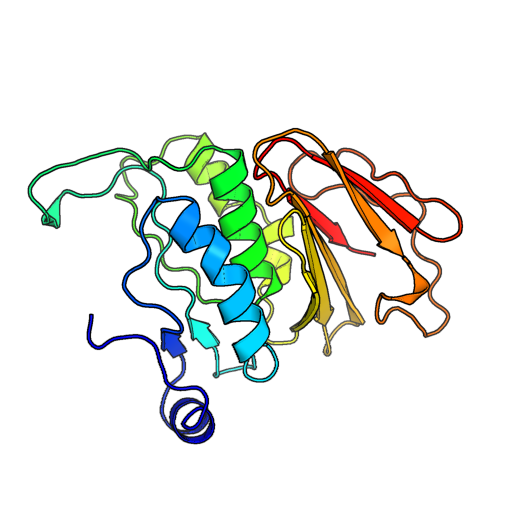5 13.069 -4.877 1.00 97.94 109 GLU A C 1
ATOM 901 O O . GLU A 1 109 ? 0.893 12.985 -3.671 1.00 97.94 109 GLU A O 1
ATOM 906 N N . LEU A 1 110 ? 0.520 11.996 -5.666 1.00 98.06 110 LEU A N 1
ATOM 907 C CA . LEU A 1 110 ? 0.636 10.614 -5.206 1.00 98.06 110 LEU A CA 1
ATOM 908 C C . LEU A 1 110 ? 1.947 10.398 -4.429 1.00 98.06 110 LEU A C 1
ATOM 910 O O . LEU A 1 110 ? 1.928 9.933 -3.291 1.00 98.06 110 LEU A O 1
ATOM 914 N N . LEU A 1 111 ? 3.081 10.785 -5.021 1.00 97.75 111 LEU A N 1
ATOM 915 C CA . LEU A 1 111 ? 4.421 10.554 -4.472 1.00 97.75 111 LEU A CA 1
ATOM 916 C C . LEU A 1 111 ? 4.824 11.504 -3.339 1.00 97.75 111 LEU A C 1
ATOM 918 O O . LEU A 1 111 ? 5.841 11.274 -2.684 1.00 97.75 111 LEU A O 1
ATOM 922 N N . THR A 1 112 ? 4.072 12.581 -3.112 1.00 97.94 112 THR A N 1
ATOM 923 C CA . THR 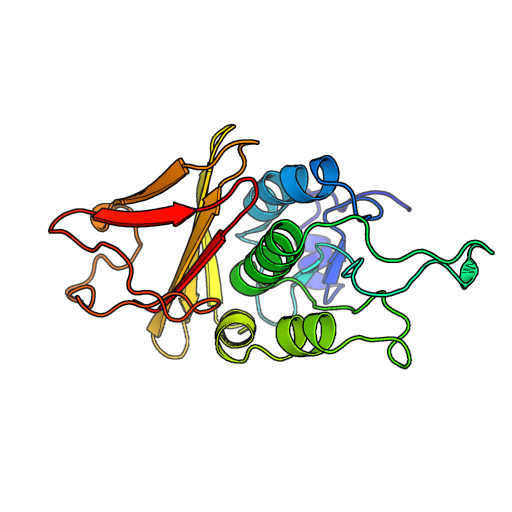A 1 112 ? 4.406 13.602 -2.106 1.00 97.94 112 THR A CA 1
ATOM 924 C C . THR A 1 112 ? 3.422 13.657 -0.939 1.00 97.94 112 THR A C 1
ATOM 926 O O . THR A 1 112 ? 3.580 14.501 -0.048 1.00 97.94 112 THR A O 1
ATOM 929 N N . ASN A 1 113 ? 2.461 12.729 -0.868 1.00 98.50 113 ASN A N 1
ATOM 930 C CA . ASN A 1 113 ? 1.555 12.612 0.271 1.00 98.50 113 ASN A CA 1
ATOM 931 C C . ASN A 1 113 ? 2.320 12.226 1.552 1.00 98.50 113 ASN A C 1
ATOM 933 O O . ASN A 1 113 ? 2.649 11.067 1.806 1.00 98.50 113 ASN A O 1
ATOM 937 N N . ARG A 1 114 ? 2.579 13.223 2.405 1.00 98.25 114 ARG A N 1
ATOM 938 C CA . ARG A 1 114 ? 3.352 13.056 3.646 1.00 98.25 114 ARG A CA 1
ATOM 939 C C . ARG A 1 114 ? 2.694 12.122 4.656 1.00 98.25 114 ARG A C 1
ATOM 941 O O . ARG A 1 114 ? 3.413 11.529 5.453 1.00 98.25 114 ARG A O 1
ATOM 948 N N . GLN A 1 115 ? 1.366 12.017 4.655 1.00 98.12 115 GLN A N 1
ATOM 949 C CA . GLN A 1 115 ? 0.656 11.152 5.597 1.00 98.12 115 GLN A CA 1
ATOM 950 C C . GLN A 1 115 ? 0.872 9.685 5.221 1.00 98.12 115 GLN A C 1
ATOM 952 O O . GLN A 1 115 ? 1.253 8.887 6.073 1.00 98.12 115 GLN A O 1
ATOM 957 N N . ILE A 1 116 ? 0.787 9.362 3.930 1.00 98.56 116 ILE A N 1
ATOM 958 C CA . ILE A 1 116 ? 1.081 8.020 3.413 1.00 98.56 116 ILE A CA 1
ATOM 959 C C . ILE A 1 116 ? 2.552 7.656 3.620 1.00 98.56 116 ILE A C 1
ATOM 961 O O . ILE A 1 116 ? 2.860 6.613 4.194 1.00 98.56 116 ILE A O 1
ATOM 965 N N . LEU A 1 117 ? 3.467 8.561 3.258 1.00 98.50 117 LEU A N 1
ATOM 966 C CA . LEU A 1 117 ? 4.906 8.347 3.438 1.00 98.50 117 LEU A CA 1
ATOM 967 C C . LEU A 1 117 ? 5.313 8.190 4.911 1.00 98.50 117 LEU A C 1
ATOM 969 O O . LEU A 1 117 ? 6.336 7.569 5.194 1.00 98.50 117 LEU A O 1
ATOM 973 N N . SER A 1 118 ? 4.532 8.721 5.859 1.00 97.12 118 SER A N 1
ATOM 974 C CA . SER A 1 118 ? 4.822 8.567 7.291 1.00 97.12 118 SER A CA 1
ATOM 975 C C . SER A 1 118 ? 4.739 7.113 7.776 1.00 97.12 118 SER A C 1
ATOM 977 O O . SER A 1 118 ? 5.384 6.767 8.765 1.00 97.12 118 SER A O 1
ATOM 979 N N . MET A 1 119 ? 4.029 6.245 7.044 1.00 97.75 119 MET A N 1
ATOM 980 C CA . MET A 1 119 ? 3.936 4.813 7.346 1.00 97.75 119 MET A CA 1
ATOM 981 C C . MET A 1 119 ? 5.207 4.032 6.973 1.00 97.75 119 MET A C 1
ATOM 983 O O . MET A 1 119 ? 5.377 2.908 7.430 1.00 97.75 119 MET A O 1
ATOM 987 N N . LEU A 1 120 ? 6.143 4.622 6.222 1.00 96.25 120 LEU A N 1
ATOM 988 C CA . LEU A 1 120 ? 7.364 3.948 5.754 1.00 96.25 120 LEU A CA 1
ATOM 989 C C . LEU A 1 120 ? 8.496 3.892 6.806 1.00 96.25 120 LEU A C 1
ATOM 991 O O . LEU A 1 120 ? 9.662 3.659 6.489 1.00 96.25 120 LEU A O 1
ATOM 995 N N . SER A 1 121 ? 8.205 4.167 8.077 1.00 94.12 121 SER A N 1
ATOM 996 C CA . SER A 1 121 ? 9.236 4.158 9.118 1.00 94.12 121 SER A CA 1
ATOM 997 C C . SER A 1 121 ? 9.810 2.746 9.320 1.00 94.12 121 SER A C 1
ATOM 999 O O . SER A 1 121 ? 9.035 1.808 9.489 1.00 94.12 121 SER A O 1
ATOM 1001 N N . PRO A 1 122 ? 11.143 2.556 9.406 1.00 92.81 122 PRO A N 1
ATOM 1002 C CA . PRO A 1 122 ? 11.737 1.242 9.695 1.00 92.81 122 PRO A CA 1
ATOM 1003 C C . PRO A 1 122 ? 11.427 0.734 11.118 1.00 92.81 122 PRO A C 1
ATOM 1005 O O . PRO A 1 122 ? 11.688 -0.426 11.448 1.00 92.81 122 PRO A O 1
ATOM 1008 N N . GLU A 1 123 ? 10.890 1.610 11.969 1.00 94.75 123 GLU A N 1
ATOM 1009 C CA . GLU A 1 123 ? 10.418 1.273 13.313 1.00 94.75 123 GLU A CA 1
ATOM 1010 C C . GLU A 1 123 ? 8.974 0.748 13.311 1.00 94.75 123 GLU A C 1
ATOM 1012 O O . GLU A 1 123 ? 8.497 0.297 14.348 1.00 94.75 123 GLU A O 1
ATOM 1017 N N . ASN A 1 124 ? 8.284 0.781 12.165 1.00 95.38 124 ASN A N 1
ATOM 1018 C CA . ASN A 1 124 ? 6.958 0.196 12.026 1.00 95.38 124 ASN A CA 1
ATOM 1019 C C . ASN A 1 124 ? 7.030 -1.337 11.955 1.00 95.38 124 ASN A C 1
ATOM 1021 O O . ASN A 1 124 ? 7.954 -1.918 11.376 1.00 95.38 124 ASN A O 1
ATOM 1025 N N . ARG A 1 125 ? 6.038 -1.990 12.557 1.00 95.88 125 ARG A N 1
ATOM 1026 C CA . ARG A 1 125 ? 5.804 -3.434 12.507 1.00 95.88 125 ARG A CA 1
ATOM 1027 C C . ARG A 1 125 ? 4.519 -3.688 11.733 1.00 95.88 125 ARG A C 1
ATOM 1029 O O . ARG A 1 125 ? 3.450 -3.466 12.302 1.00 95.88 125 ARG A O 1
ATOM 1036 N N . PRO A 1 126 ? 4.618 -4.057 10.447 1.00 97.00 126 PRO A N 1
ATOM 1037 C CA . PRO A 1 126 ? 3.454 -4.287 9.612 1.00 97.00 126 PRO A CA 1
ATOM 1038 C C . PRO A 1 126 ? 2.793 -5.615 9.980 1.00 97.00 126 PRO A C 1
ATOM 1040 O O . PRO A 1 126 ? 3.481 -6.598 10.258 1.00 97.00 126 PRO A O 1
ATOM 1043 N N . HIS A 1 127 ? 1.467 -5.656 9.941 1.00 97.56 127 HIS A N 1
ATOM 1044 C CA . HIS A 1 127 ? 0.708 -6.880 10.133 1.00 97.56 127 HIS A CA 1
ATOM 1045 C C . HIS A 1 127 ? -0.535 -6.912 9.240 1.00 97.56 127 HIS A C 1
ATOM 1047 O O . HIS A 1 127 ? -1.316 -5.958 9.222 1.00 97.56 127 HIS A O 1
ATOM 1053 N N . GLN A 1 128 ? -0.732 -8.008 8.504 1.00 98.06 128 GLN A N 1
ATOM 1054 C CA . GLN A 1 128 ? -1.977 -8.245 7.775 1.00 98.06 128 GLN A CA 1
ATOM 1055 C C . GLN A 1 128 ? -2.993 -8.913 8.704 1.00 98.06 128 GLN A C 1
ATOM 1057 O O . GLN A 1 128 ? -2.846 -10.083 9.049 1.00 98.06 128 GLN A O 1
ATOM 1062 N N . ILE A 1 129 ? -4.037 -8.172 9.070 1.00 96.69 129 ILE A N 1
ATOM 1063 C CA . ILE A 1 129 ? -5.091 -8.627 9.991 1.00 96.69 129 ILE A CA 1
ATOM 1064 C C . ILE A 1 129 ? -6.072 -9.548 9.271 1.00 96.69 129 ILE A C 1
ATOM 1066 O O . ILE A 1 129 ? -6.505 -10.571 9.799 1.00 96.69 129 ILE A O 1
ATOM 1070 N N . LEU A 1 130 ? -6.449 -9.156 8.056 1.00 96.12 130 LEU A N 1
ATOM 1071 C CA . LEU A 1 130 ? -7.456 -9.836 7.258 1.00 96.12 130 LEU A CA 1
ATOM 1072 C C . LEU A 1 130 ? -7.035 -9.816 5.798 1.00 96.12 130 LEU A C 1
ATOM 1074 O O . LEU A 1 130 ? -6.569 -8.796 5.290 1.00 96.12 130 LEU A O 1
ATOM 1078 N N . ARG A 1 131 ? -7.282 -10.927 5.111 1.00 97.25 131 ARG A N 1
ATOM 1079 C CA . ARG A 1 131 ? -7.320 -10.979 3.655 1.00 97.25 131 ARG A CA 1
ATOM 1080 C C . ARG A 1 131 ? -8.254 -12.087 3.197 1.00 97.25 131 ARG A C 1
ATOM 1082 O O . ARG A 1 131 ? -8.142 -13.228 3.644 1.00 97.25 131 ARG A O 1
ATOM 1089 N N . ASN A 1 132 ? -9.135 -11.759 2.267 1.00 96.38 132 ASN A N 1
ATOM 1090 C CA . ASN A 1 132 ? -9.912 -12.723 1.496 1.00 96.38 132 ASN A CA 1
ATOM 1091 C C . ASN A 1 132 ? -9.856 -12.335 0.004 1.00 96.38 132 ASN A C 1
ATOM 1093 O O . ASN A 1 132 ? -8.958 -11.600 -0.404 1.00 96.38 132 ASN A O 1
ATOM 1097 N N . GLU A 1 133 ? -10.740 -12.886 -0.828 1.00 95.19 133 GLU A N 1
ATOM 1098 C CA . GLU A 1 133 ? -10.764 -12.596 -2.273 1.00 95.19 133 GLU A CA 1
ATOM 1099 C C . GLU A 1 133 ? -11.171 -11.152 -2.594 1.00 95.19 133 GLU A C 1
ATOM 1101 O O . GLU A 1 133 ? -10.870 -10.646 -3.668 1.00 95.19 133 GLU A O 1
ATOM 1106 N N . GLU A 1 134 ? -11.838 -10.487 -1.659 1.00 97.81 134 GLU A N 1
ATOM 1107 C CA . GLU A 1 134 ? -12.555 -9.243 -1.884 1.00 97.81 134 GLU A CA 1
ATOM 1108 C C . GLU A 1 134 ? -11.984 -8.046 -1.113 1.00 97.81 134 GLU A C 1
ATOM 1110 O O . GLU A 1 134 ? -12.192 -6.898 -1.507 1.00 97.81 134 GLU A O 1
ATOM 1115 N N . GLU A 1 135 ? -11.282 -8.283 -0.007 1.00 98.44 135 GLU A N 1
ATOM 1116 C CA . GLU A 1 135 ? -10.729 -7.224 0.833 1.00 98.44 135 GLU A CA 1
ATOM 1117 C C . GLU A 1 135 ? -9.475 -7.663 1.589 1.00 98.44 135 GLU A C 1
A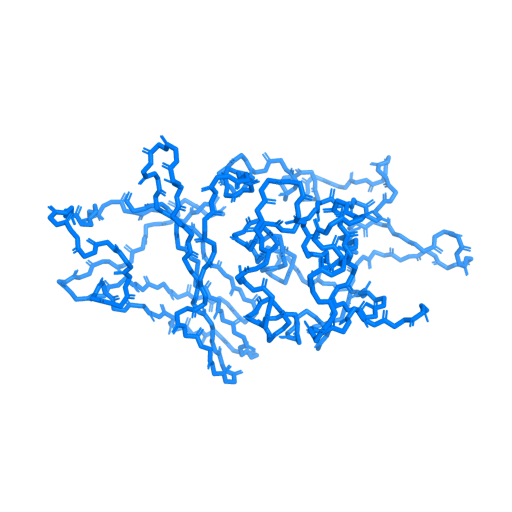TOM 1119 O O . GLU A 1 135 ? -9.236 -8.852 1.836 1.00 98.44 135 GLU A O 1
ATOM 1124 N N . ALA A 1 136 ? -8.690 -6.668 1.992 1.00 98.69 136 ALA A N 1
ATOM 1125 C CA . ALA A 1 136 ? -7.597 -6.836 2.934 1.00 98.69 136 ALA A CA 1
ATOM 1126 C C . ALA A 1 136 ? -7.561 -5.685 3.940 1.00 98.69 136 ALA A C 1
ATOM 1128 O O . ALA A 1 136 ? -7.956 -4.555 3.644 1.00 98.69 136 ALA A O 1
ATOM 1129 N N . VAL A 1 137 ? -7.043 -5.980 5.128 1.00 98.62 137 VAL A N 1
ATOM 1130 C CA . VAL A 1 137 ? -6.794 -5.003 6.184 1.00 98.62 137 VAL A CA 1
ATOM 1131 C C . VAL A 1 137 ? -5.377 -5.183 6.698 1.00 98.62 137 VAL A C 1
ATOM 1133 O O . VAL A 1 137 ? -4.975 -6.289 7.067 1.00 98.62 137 VAL A O 1
ATOM 1136 N N . TRP A 1 138 ? -4.644 -4.078 6.744 1.00 98.62 138 TRP A N 1
ATOM 1137 C CA . TRP A 1 138 ? -3.303 -4.009 7.306 1.00 98.62 138 TRP A CA 1
ATOM 1138 C C . TRP A 1 138 ? -3.261 -3.032 8.470 1.00 98.62 138 TRP A C 1
ATOM 1140 O O . TRP A 1 138 ? -3.962 -2.021 8.473 1.00 98.62 138 TRP A O 1
ATOM 1150 N N . GLU A 1 139 ? -2.374 -3.299 9.415 1.00 97.56 139 GLU A N 1
ATOM 1151 C CA . GLU A 1 139 ? -1.945 -2.335 10.416 1.00 97.56 139 GLU A CA 1
ATOM 1152 C C . GLU A 1 139 ? -0.425 -2.214 10.451 1.00 97.56 139 GLU A C 1
ATOM 1154 O O . GLU A 1 139 ? 0.302 -3.080 9.963 1.00 97.56 139 GLU A O 1
ATOM 1159 N N . ALA A 1 140 ? 0.056 -1.125 11.041 1.00 96.56 140 ALA A N 1
ATOM 1160 C CA . ALA A 1 140 ? 1.457 -0.960 11.371 1.00 96.56 140 ALA A CA 1
ATOM 1161 C C . ALA A 1 140 ? 1.610 -0.183 12.679 1.00 96.56 140 ALA A C 1
ATOM 1163 O O . ALA A 1 140 ? 1.110 0.938 12.801 1.00 96.56 140 ALA A O 1
ATOM 1164 N N . LYS A 1 141 ? 2.340 -0.756 13.640 1.00 94.56 141 LYS A N 1
ATOM 1165 C CA . LYS A 1 141 ? 2.669 -0.093 14.908 1.00 94.56 141 LYS A CA 1
ATOM 1166 C C . LYS A 1 141 ? 4.123 0.348 14.928 1.00 94.56 141 LYS A C 1
ATOM 1168 O O . LYS A 1 141 ? 5.012 -0.444 14.635 1.00 94.56 141 LYS A O 1
ATOM 1173 N N . ASN A 1 142 ? 4.368 1.599 15.287 1.00 94.25 142 ASN A N 1
ATOM 1174 C CA . ASN A 1 142 ? 5.703 2.149 15.429 1.00 94.25 142 ASN A CA 1
ATOM 1175 C C . ASN A 1 142 ? 6.271 1.854 16.824 1.00 94.25 142 ASN A C 1
ATOM 1177 O O . ASN A 1 142 ? 5.797 2.400 17.822 1.00 94.25 142 ASN A O 1
ATOM 1181 N N . ASP A 1 143 ? 7.329 1.048 16.896 1.00 92.75 143 ASP A N 1
ATOM 1182 C CA . ASP A 1 143 ? 7.963 0.669 18.168 1.00 92.75 143 ASP A CA 1
ATOM 1183 C C . ASP A 1 143 ? 8.657 1.848 18.878 1.00 92.75 143 ASP A C 1
ATOM 1185 O O . ASP A 1 143 ? 8.885 1.796 20.087 1.00 92.75 143 ASP A O 1
ATOM 1189 N N . ALA A 1 144 ? 9.016 2.909 18.148 1.00 92.94 144 ALA A N 1
ATOM 1190 C CA . ALA A 1 144 ? 9.787 4.026 18.687 1.00 92.94 144 ALA A CA 1
ATOM 1191 C C . ALA A 1 144 ? 8.916 5.144 19.278 1.00 92.94 144 ALA A C 1
ATOM 1193 O O . ALA A 1 144 ? 9.303 5.744 20.282 1.00 92.94 144 ALA A O 1
ATOM 1194 N N . ASN A 1 145 ? 7.771 5.456 18.662 1.00 91.94 145 ASN A N 1
ATOM 1195 C CA . ASN A 1 145 ? 6.900 6.558 19.094 1.00 91.94 145 ASN A CA 1
ATOM 1196 C C . ASN A 1 145 ? 5.467 6.136 19.465 1.00 91.94 145 ASN A C 1
ATOM 1198 O O . ASN A 1 145 ? 4.723 6.970 19.976 1.00 91.94 145 ASN A O 1
ATOM 1202 N N . GLY A 1 146 ? 5.093 4.871 19.248 1.00 90.44 146 GLY A N 1
ATOM 1203 C CA . GLY A 1 146 ? 3.763 4.345 19.560 1.00 90.44 146 GLY A CA 1
ATOM 1204 C C . GLY A 1 146 ? 2.682 4.664 18.524 1.00 90.44 146 GLY A C 1
ATOM 1205 O O . GLY A 1 146 ? 1.535 4.285 18.733 1.00 90.44 146 GLY A O 1
ATOM 1206 N N . ASP A 1 147 ? 3.016 5.327 17.413 1.00 92.38 147 ASP A N 1
AT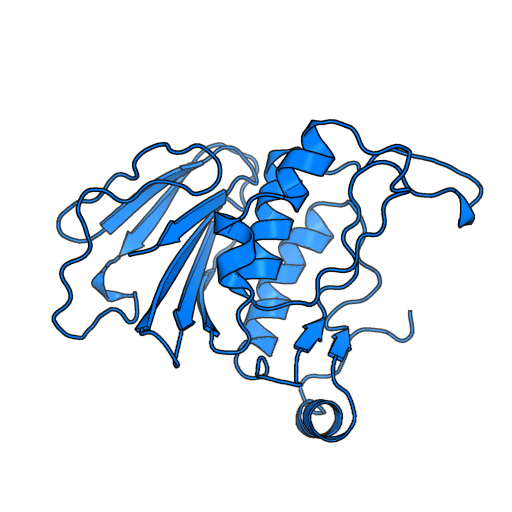OM 1207 C CA . ASP A 1 147 ? 2.061 5.598 16.340 1.00 92.38 147 ASP A CA 1
ATOM 1208 C C . ASP A 1 147 ? 1.477 4.295 15.784 1.00 92.38 147 ASP A C 1
ATOM 1210 O O . ASP A 1 147 ? 2.207 3.344 15.508 1.00 92.38 147 ASP A O 1
ATOM 1214 N N . HIS A 1 148 ? 0.162 4.271 15.573 1.00 94.19 148 HIS A N 1
ATOM 1215 C CA . HIS A 1 148 ? -0.542 3.115 15.024 1.00 94.19 148 HIS A CA 1
ATOM 1216 C C . HIS A 1 148 ? -1.308 3.523 13.771 1.00 94.19 148 HIS A C 1
ATOM 1218 O O . HIS A 1 148 ? -2.167 4.406 13.806 1.00 94.19 148 HIS A O 1
ATOM 1224 N N . PHE A 1 149 ? -0.966 2.886 12.658 1.00 96.62 149 PHE A N 1
ATOM 1225 C CA . PHE A 1 149 ? -1.587 3.074 11.355 1.00 96.62 149 PHE A CA 1
ATOM 1226 C C . PHE A 1 149 ? -2.438 1.866 10.980 1.00 96.62 149 PHE A C 1
ATOM 1228 O O . PHE A 1 149 ? -2.102 0.737 11.335 1.00 96.62 149 PHE A O 1
ATOM 1235 N N . ALA A 1 150 ? -3.492 2.095 10.209 1.00 97.69 150 ALA A N 1
ATOM 1236 C CA . ALA A 1 150 ? -4.271 1.041 9.581 1.00 97.69 150 ALA A CA 1
ATOM 1237 C C . ALA A 1 150 ? -4.624 1.420 8.140 1.00 97.69 150 ALA A C 1
ATOM 1239 O O . ALA A 1 150 ? -4.717 2.603 7.798 1.00 97.69 150 ALA A O 1
ATOM 1240 N N . ALA A 1 151 ? -4.813 0.406 7.301 1.00 98.69 151 ALA A N 1
ATOM 1241 C CA . ALA A 1 151 ? -5.246 0.558 5.924 1.00 98.69 151 ALA A CA 1
ATOM 1242 C C . ALA A 1 151 ? -6.308 -0.486 5.562 1.00 98.69 151 ALA A C 1
ATOM 1244 O O . ALA A 1 151 ? -6.174 -1.669 5.881 1.00 98.69 151 ALA A O 1
ATOM 1245 N N . LEU A 1 152 ? -7.359 -0.025 4.886 1.00 98.81 152 LEU A N 1
ATOM 1246 C CA . LEU A 1 152 ? -8.463 -0.830 4.369 1.00 98.81 152 LEU A CA 1
ATOM 1247 C C . LEU A 1 152 ? -8.342 -0.882 2.849 1.00 98.81 152 LEU A C 1
ATOM 1249 O O . LEU A 1 152 ? -8.184 0.164 2.219 1.00 98.81 152 LEU A O 1
ATOM 1253 N N . PHE A 1 153 ? -8.446 -2.071 2.264 1.00 98.88 153 PHE A N 1
ATOM 1254 C CA . PHE A 1 153 ? -8.312 -2.279 0.825 1.00 98.88 153 PHE A CA 1
ATOM 1255 C C . PHE A 1 153 ? -9.528 -3.015 0.280 1.00 98.88 153 PHE A C 1
ATOM 1257 O O . PHE A 1 153 ? -9.857 -4.107 0.746 1.00 98.88 153 PHE A O 1
ATOM 1264 N N . ASN A 1 154 ? -10.164 -2.434 -0.732 1.00 98.81 154 ASN A N 1
ATOM 1265 C CA . ASN A 1 154 ? -11.126 -3.124 -1.573 1.00 98.81 154 ASN A CA 1
ATOM 1266 C C . ASN A 1 154 ? -10.367 -3.821 -2.706 1.00 98.81 154 ASN A C 1
ATOM 1268 O O . ASN A 1 154 ? -9.782 -3.155 -3.554 1.00 98.81 154 ASN A O 1
ATOM 1272 N N . LEU A 1 155 ? -10.374 -5.152 -2.712 1.00 98.62 155 LEU A N 1
ATOM 1273 C CA . LEU A 1 155 ? -9.727 -5.975 -3.736 1.00 98.62 155 LEU A CA 1
ATOM 1274 C C . LEU A 1 155 ? -10.702 -6.439 -4.829 1.00 98.62 155 LEU A C 1
ATOM 1276 O O . LEU A 1 155 ? -10.282 -7.101 -5.774 1.00 98.62 155 LEU A O 1
ATOM 1280 N N . SER A 1 156 ? -11.989 -6.115 -4.692 1.00 98.44 156 SER A N 1
ATOM 1281 C CA . SER A 1 156 ? -13.033 -6.487 -5.644 1.00 98.44 156 SER A CA 1
ATOM 1282 C C . SER A 1 156 ? -13.201 -5.461 -6.768 1.00 98.44 156 SER A C 1
ATOM 1284 O O . SER A 1 156 ? -12.844 -4.289 -6.618 1.00 98.44 156 SER A O 1
ATOM 1286 N N . ASP A 1 157 ? -13.817 -5.906 -7.866 1.00 98.38 157 ASP A N 1
ATOM 1287 C CA . ASP A 1 157 ? -14.107 -5.098 -9.059 1.00 98.38 157 ASP A CA 1
ATOM 1288 C C . ASP A 1 157 ? -15.289 -4.118 -8.871 1.00 98.38 157 ASP A C 1
ATOM 1290 O O . ASP A 1 157 ? -15.662 -3.407 -9.803 1.00 98.38 157 ASP A O 1
ATOM 1294 N N . GLU A 1 158 ? -15.893 -4.062 -7.679 1.00 98.25 158 GLU A N 1
ATOM 1295 C CA . GLU A 1 158 ? -17.075 -3.249 -7.374 1.00 98.25 158 GLU A CA 1
ATOM 1296 C C . GLU A 1 158 ? -16.861 -2.396 -6.120 1.00 98.25 158 GLU A C 1
ATOM 1298 O O . GLU A 1 158 ? -16.046 -2.710 -5.254 1.00 98.25 158 GLU A O 1
ATOM 1303 N N . GLU A 1 159 ? -17.609 -1.302 -5.993 1.00 98.50 159 GLU A N 1
ATOM 1304 C CA . GLU A 1 159 ? -17.598 -0.475 -4.783 1.00 98.50 159 GLU A CA 1
ATOM 1305 C C . GLU A 1 159 ? -18.129 -1.262 -3.571 1.00 98.50 159 GLU A C 1
ATOM 1307 O O . GLU A 1 159 ? -19.189 -1.890 -3.637 1.00 98.50 159 GLU A O 1
ATOM 1312 N N . ARG A 1 160 ? -17.431 -1.190 -2.430 1.00 97.94 160 ARG A N 1
ATOM 1313 C CA . ARG A 1 160 ? -17.827 -1.904 -1.204 1.00 97.94 160 ARG A CA 1
ATOM 1314 C C . ARG A 1 160 ? -17.501 -1.120 0.059 1.00 97.94 160 ARG A C 1
ATOM 1316 O O . ARG A 1 160 ? -16.633 -0.252 0.064 1.00 97.94 160 ARG A O 1
ATOM 1323 N N . THR A 1 161 ? -18.144 -1.483 1.162 1.00 98.38 161 THR A N 1
ATOM 1324 C CA . THR A 1 161 ? -17.698 -1.071 2.496 1.00 98.38 161 THR A CA 1
ATOM 1325 C C . THR A 1 161 ? -16.713 -2.096 3.033 1.00 98.38 161 THR A C 1
ATOM 1327 O O . THR A 1 161 ? -17.074 -3.258 3.191 1.00 98.38 161 THR A O 1
ATOM 1330 N N . VAL A 1 162 ? -15.491 -1.657 3.332 1.00 98.38 162 VAL A N 1
ATOM 1331 C CA . VAL A 1 162 ? -14.491 -2.466 4.041 1.00 98.38 162 VAL A CA 1
ATOM 1332 C C . VAL A 1 162 ? -14.483 -2.029 5.500 1.00 98.38 162 VAL A C 1
ATOM 1334 O O . VAL A 1 162 ? -14.576 -0.834 5.798 1.00 98.38 162 VAL A O 1
ATOM 1337 N N . SER A 1 163 ? -14.396 -2.991 6.416 1.00 96.56 163 SER A N 1
ATOM 1338 C CA . SER A 1 163 ? -14.430 -2.738 7.856 1.00 96.56 163 SER A CA 1
ATOM 1339 C C . SER A 1 163 ? -13.408 -3.575 8.610 1.00 96.56 163 SER A C 1
ATOM 1341 O O . SER A 1 163 ? -13.126 -4.705 8.222 1.00 96.56 163 SER A O 1
ATOM 1343 N N . VAL A 1 164 ? -12.922 -3.049 9.730 1.00 95.06 164 VAL A N 1
ATOM 1344 C CA . VAL A 1 164 ? -12.097 -3.776 10.699 1.00 95.06 164 VAL A CA 1
ATOM 1345 C C . VAL A 1 164 ? -12.701 -3.636 12.088 1.00 95.06 164 VAL A C 1
ATOM 1347 O O . VAL A 1 164 ? -13.186 -2.561 12.455 1.00 95.06 164 VAL A O 1
ATOM 1350 N N . LYS A 1 165 ? -12.675 -4.715 12.876 1.00 93.06 165 LYS A N 1
ATOM 1351 C CA . LYS A 1 165 ? -13.045 -4.636 14.288 1.00 93.06 165 LYS A CA 1
ATOM 1352 C C . LYS A 1 165 ? -11.913 -4.002 15.077 1.00 93.06 165 LYS A C 1
ATOM 1354 O O . LYS A 1 165 ? -10.757 -4.392 14.948 1.00 93.06 165 LYS A O 1
ATOM 1359 N N . ILE A 1 166 ? -12.260 -3.088 15.969 1.00 90.44 166 ILE A N 1
ATOM 1360 C CA . ILE A 1 166 ? -11.312 -2.441 16.878 1.00 90.44 166 ILE A CA 1
ATOM 1361 C C . ILE A 1 166 ? -10.607 -3.483 17.763 1.00 90.44 166 ILE A C 1
ATOM 1363 O O . ILE A 1 166 ? -9.441 -3.305 18.097 1.00 90.44 166 ILE A O 1
ATOM 1367 N N . SER A 1 167 ? -11.282 -4.591 18.094 1.00 88.94 167 SER A N 1
ATOM 1368 C CA . SER A 1 167 ? -10.705 -5.707 18.857 1.00 88.94 167 SER A CA 1
ATOM 1369 C C . SER A 1 167 ? -9.613 -6.486 18.126 1.00 88.94 167 SER A C 1
ATOM 1371 O O . SER A 1 167 ? -8.825 -7.155 18.788 1.00 88.94 167 SER A O 1
ATOM 1373 N N . ASP A 1 168 ? -9.608 -6.447 16.792 1.00 90.75 168 ASP A N 1
ATOM 1374 C CA . ASP A 1 168 ? -8.660 -7.200 15.966 1.00 90.75 168 ASP A CA 1
ATOM 1375 C C . ASP A 1 168 ? -7.373 -6.392 15.730 1.00 90.75 168 ASP A C 1
ATOM 1377 O O . ASP A 1 168 ? -6.338 -6.960 15.391 1.00 90.75 168 ASP A O 1
ATOM 1381 N N . LEU A 1 169 ? -7.423 -5.072 15.947 1.00 88.62 169 LEU A N 1
ATOM 1382 C CA . LEU A 1 169 ? -6.254 -4.197 15.923 1.00 88.62 169 LEU A CA 1
ATOM 1383 C C . LEU A 1 169 ? -5.424 -4.396 17.198 1.00 88.62 169 LEU A C 1
ATOM 1385 O O . LEU A 1 169 ? -5.962 -4.500 18.304 1.00 88.62 169 LEU A O 1
ATOM 1389 N N . THR A 1 170 ? -4.098 -4.312 17.091 1.00 79.12 170 THR A N 1
ATOM 1390 C CA . THR A 1 170 ? -3.186 -4.418 18.252 1.00 79.12 170 THR A CA 1
ATOM 1391 C C . THR A 1 170 ? -3.227 -3.213 19.215 1.00 79.12 170 THR A C 1
ATOM 1393 O O . THR A 1 170 ? -2.398 -3.105 20.125 1.00 79.12 170 THR A O 1
ATOM 1396 N N . VAL A 1 171 ? -4.245 -2.345 19.103 1.00 63.06 171 VAL A N 1
ATOM 1397 C CA . VAL A 1 171 ? -4.578 -1.225 20.019 1.00 63.06 171 VAL A CA 1
ATOM 1398 C C . VAL A 1 171 ? -5.051 -1.732 21.394 1.00 63.06 171 VAL A C 1
ATOM 1400 O O . VAL A 1 171 ? -5.514 -0.967 22.234 1.00 63.06 171 VAL A O 1
ATOM 1403 N N . SER A 1 172 ? -4.943 -3.032 21.677 1.00 49.81 172 SER A N 1
ATOM 1404 C CA . SER A 1 172 ? -5.437 -3.715 22.877 1.00 49.81 172 SER A CA 1
ATOM 1405 C C . SER A 1 172 ? -4.674 -3.379 24.177 1.00 49.81 172 SER A C 1
ATOM 1407 O O . SER A 1 172 ? -4.384 -4.253 24.994 1.00 49.81 172 SER A O 1
ATOM 1409 N N . GLY A 1 173 ? -4.372 -2.100 24.402 1.00 45.38 173 GLY A N 1
ATOM 1410 C CA . GLY A 1 173 ? -3.897 -1.535 25.656 1.00 45.38 173 GLY A CA 1
ATOM 1411 C C . GLY A 1 173 ? -4.464 -0.132 25.874 1.00 45.38 173 GLY A C 1
ATOM 1412 O O . GLY A 1 173 ? -3.841 0.835 25.477 1.00 45.38 173 GLY A O 1
ATOM 1413 N N . SER A 1 174 ? -5.621 -0.020 26.538 1.00 45.97 174 SER A N 1
ATOM 1414 C CA . SER A 1 174 ? -6.200 1.207 27.135 1.00 45.97 174 SER A CA 1
ATOM 1415 C C . SER A 1 174 ? -6.372 2.470 26.259 1.00 45.97 174 SER A C 1
ATOM 1417 O O . SER A 1 174 ? -6.908 3.463 26.760 1.00 45.97 174 SER A O 1
ATOM 1419 N N . GLU A 1 175 ? -5.959 2.483 24.995 1.00 57.75 175 GLU A N 1
ATOM 1420 C CA . GLU A 1 175 ? -6.088 3.644 24.118 1.00 57.75 175 GLU A CA 1
ATOM 1421 C C . GLU A 1 175 ? -7.459 3.639 23.444 1.00 57.75 175 GLU A C 1
ATOM 1423 O O . GLU A 1 175 ? -7.850 2.716 22.735 1.00 57.75 175 GLU A O 1
ATOM 1428 N N . THR A 1 176 ? -8.239 4.683 23.720 1.00 63.41 176 THR A N 1
ATOM 1429 C CA . THR A 1 176 ? -9.525 4.894 23.056 1.00 63.41 176 THR A CA 1
ATOM 1430 C C . THR A 1 176 ? -9.249 5.326 21.621 1.00 63.41 176 THR A C 1
ATOM 1432 O O . THR A 1 176 ? -8.679 6.398 21.413 1.00 63.41 176 THR A O 1
ATOM 1435 N N . VAL A 1 177 ? -9.671 4.514 20.646 1.00 70.75 177 VAL A N 1
ATOM 1436 C CA . VAL A 1 177 ? -9.671 4.884 19.223 1.00 70.75 177 VAL A CA 1
ATOM 1437 C C . VAL A 1 177 ? -10.327 6.255 19.073 1.00 70.75 177 VAL A C 1
ATOM 1439 O O . VAL A 1 177 ? -11.444 6.482 19.558 1.00 70.75 177 VAL A O 1
ATOM 1442 N N . LYS A 1 178 ? -9.627 7.203 18.439 1.00 73.06 178 LYS A N 1
ATOM 1443 C CA . LYS A 1 178 ? -10.175 8.550 18.264 1.00 73.06 178 LYS A CA 1
ATOM 1444 C C . LYS A 1 178 ? -11.430 8.482 17.399 1.00 73.06 178 LYS A C 1
ATOM 1446 O O . LYS A 1 178 ? -11.453 7.852 16.355 1.00 73.06 178 LYS A O 1
ATOM 1451 N N . GLN A 1 179 ? -12.462 9.223 17.787 1.00 74.56 179 GLN A N 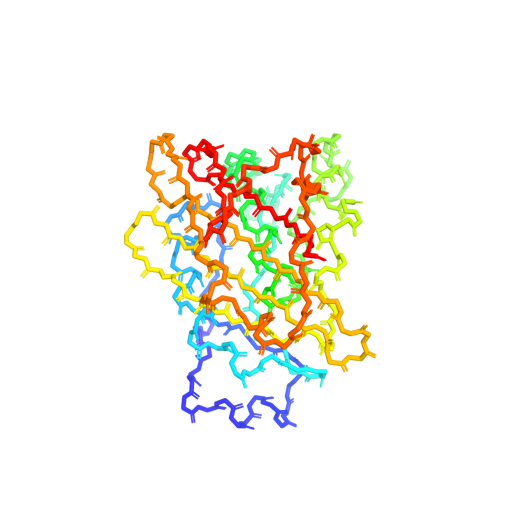1
ATOM 1452 C CA . GLN A 1 179 ? -13.704 9.318 17.006 1.00 74.56 179 GLN A CA 1
ATOM 1453 C C . GLN A 1 179 ? -13.549 10.165 15.725 1.00 74.56 179 GLN A C 1
ATOM 1455 O O . GLN A 1 179 ? -14.432 10.185 14.879 1.00 74.56 179 GLN A O 1
ATOM 1460 N N . ASN A 1 180 ? -12.432 10.887 15.577 1.00 81.31 180 ASN A N 1
ATOM 1461 C CA . ASN A 1 180 ? -12.150 11.760 14.434 1.00 81.31 180 ASN A CA 1
ATOM 1462 C C . ASN A 1 180 ? -10.947 11.237 13.640 1.00 81.31 180 ASN A C 1
ATOM 1464 O O . ASN A 1 180 ? -9.913 11.903 13.567 1.00 81.31 180 ASN A O 1
ATOM 1468 N N . ILE A 1 181 ? -11.081 10.038 13.081 1.00 92.31 181 ILE A N 1
ATOM 1469 C CA . ILE A 1 181 ? -10.104 9.460 12.153 1.00 92.31 181 ILE A CA 1
ATOM 1470 C C . ILE A 1 181 ? -10.489 9.883 10.734 1.00 92.31 181 ILE A C 1
ATOM 1472 O O . ILE A 1 181 ? -11.667 9.858 10.371 1.00 92.31 181 ILE A O 1
ATOM 1476 N N . ALA A 1 182 ? -9.502 10.302 9.947 1.00 96.62 182 ALA A N 1
ATOM 1477 C CA . ALA A 1 182 ? -9.684 10.718 8.564 1.00 96.62 182 ALA A CA 1
ATOM 1478 C C . ALA A 1 182 ? -8.714 9.972 7.647 1.00 96.62 182 ALA A C 1
ATOM 1480 O O . ALA A 1 182 ? -7.587 9.676 8.049 1.00 96.62 182 ALA A O 1
ATOM 1481 N N . ASP A 1 183 ? -9.168 9.695 6.429 1.00 98.31 183 ASP A N 1
ATOM 1482 C CA . ASP A 1 183 ? -8.373 9.049 5.394 1.00 98.31 183 ASP A CA 1
ATOM 1483 C C . ASP A 1 183 ? -7.259 9.982 4.899 1.00 98.31 183 ASP A C 1
ATOM 1485 O O . ASP A 1 183 ? -7.475 11.163 4.621 1.00 98.31 183 ASP A O 1
ATOM 1489 N N . PHE A 1 184 ? -6.060 9.430 4.761 1.00 98.56 184 PHE A N 1
ATOM 1490 C CA . PHE A 1 184 ? -4.857 10.129 4.333 1.00 98.56 184 PHE A CA 1
ATOM 1491 C C . PHE A 1 184 ? -4.891 10.577 2.874 1.00 98.56 184 PHE A C 1
ATOM 1493 O O . PHE A 1 184 ? -4.135 11.478 2.501 1.00 98.56 184 PHE A O 1
ATOM 1500 N N . TRP A 1 185 ? -5.733 9.963 2.039 1.00 98.31 185 TRP A N 1
ATOM 1501 C CA . TRP A 1 185 ? -5.872 10.346 0.635 1.00 98.31 185 TRP A CA 1
ATOM 1502 C C . TRP A 1 185 ? -6.906 11.442 0.415 1.00 98.31 185 TRP A C 1
ATOM 1504 O O . TRP A 1 185 ? -6.661 12.367 -0.354 1.00 98.31 185 TRP A O 1
ATOM 1514 N N . THR A 1 186 ? -8.067 11.328 1.051 1.00 97.31 186 THR A N 1
ATOM 1515 C CA . THR A 1 186 ? -9.227 12.190 0.774 1.00 97.31 186 THR A CA 1
ATOM 1516 C C . THR A 1 186 ? -9.500 13.218 1.869 1.00 97.31 186 THR A C 1
ATOM 1518 O O . THR A 1 186 ? -10.174 14.218 1.620 1.00 97.31 186 THR A O 1
ATOM 1521 N N . GLY A 1 187 ? -9.005 12.989 3.088 1.00 96.94 187 GLY A N 1
ATOM 1522 C CA . GLY A 1 187 ? -9.397 13.741 4.280 1.00 96.94 187 GLY A CA 1
ATOM 1523 C C . GLY A 1 187 ? -10.828 13.454 4.751 1.00 96.94 187 GLY A C 1
ATOM 1524 O O . GLY A 1 187 ? -11.290 14.089 5.703 1.00 96.94 187 GLY A O 1
ATOM 1525 N N . GLU A 1 188 ? -11.540 12.523 4.107 1.00 96.88 188 GLU A N 1
ATOM 1526 C CA . GLU A 1 188 ? -12.875 12.104 4.520 1.00 96.88 188 GLU A CA 1
ATOM 1527 C C . GLU A 1 188 ? -12.803 11.364 5.858 1.00 96.88 188 GLU A C 1
ATOM 1529 O O . GLU A 1 188 ? -11.872 10.603 6.129 1.00 96.88 188 GLU A O 1
ATOM 1534 N N . ARG A 1 189 ? -13.784 11.613 6.728 1.00 96.56 189 ARG A N 1
ATOM 1535 C CA . ARG A 1 189 ? -13.859 10.941 8.025 1.00 96.56 189 ARG A CA 1
ATOM 1536 C C . ARG A 1 189 ? -14.344 9.515 7.849 1.00 96.56 189 ARG A C 1
ATOM 1538 O O . ARG A 1 189 ? -15.339 9.281 7.170 1.00 96.56 189 ARG A O 1
ATOM 1545 N N . LEU A 1 190 ? -13.688 8.590 8.535 1.00 96.38 190 LEU A N 1
ATOM 1546 C CA . LEU A 1 190 ? -14.134 7.207 8.574 1.00 96.38 190 LEU A CA 1
ATOM 1547 C C . LEU A 1 190 ? -15.342 7.059 9.498 1.00 96.38 190 LEU A C 1
ATOM 1549 O O . LEU A 1 190 ? -15.518 7.820 10.455 1.00 96.38 190 LEU A O 1
ATOM 1553 N N . SER A 1 191 ? -16.165 6.049 9.218 1.00 95.25 191 SER A N 1
ATOM 1554 C CA . SER A 1 191 ? -17.248 5.660 10.116 1.00 95.25 191 SER A CA 1
ATOM 1555 C C . SER A 1 191 ? -16.657 4.844 11.260 1.00 95.25 191 SER A C 1
ATOM 1557 O O . SER A 1 191 ? -16.148 3.747 11.039 1.00 95.25 191 SER A O 1
ATOM 1559 N N . VAL A 1 192 ? -16.702 5.400 12.469 1.00 92.00 192 VAL A N 1
ATOM 1560 C CA . VAL A 1 192 ? -16.245 4.747 13.700 1.00 92.00 192 VAL A CA 1
ATOM 1561 C C . VAL A 1 192 ? -17.460 4.539 14.595 1.00 92.00 192 VAL A C 1
ATOM 1563 O O . VAL A 1 192 ? -18.131 5.506 14.960 1.00 92.00 192 VAL A O 1
ATOM 1566 N N . ASP A 1 193 ? -17.753 3.287 14.935 1.00 87.12 193 ASP A N 1
ATOM 1567 C CA . ASP A 1 193 ? -18.744 2.944 15.956 1.00 87.12 193 ASP A CA 1
ATOM 1568 C C . ASP A 1 193 ? -18.065 2.322 17.192 1.00 87.12 193 ASP A C 1
ATOM 1570 O O . ASP A 1 193 ? -16.872 2.526 17.423 1.00 87.12 193 ASP A O 1
ATOM 1574 N N . GLN A 1 194 ? -18.825 1.650 18.064 1.00 80.69 194 GLN A N 1
ATOM 1575 C CA . GLN A 1 194 ? -18.270 1.074 19.296 1.00 80.69 194 GLN A CA 1
ATOM 1576 C C . GLN A 1 194 ? -17.326 -0.109 19.045 1.00 80.69 194 GLN A C 1
ATOM 1578 O O . GLN A 1 194 ? -16.480 -0.387 19.894 1.00 80.69 194 GLN A O 1
ATOM 1583 N N . GLU A 1 195 ? -17.468 -0.805 17.917 1.00 88.06 195 GLU A N 1
ATOM 1584 C CA . GLU A 1 195 ? -16.771 -2.066 17.649 1.00 88.06 195 GLU A CA 1
ATOM 1585 C C . GLU A 1 195 ? -15.940 -2.027 16.369 1.00 88.06 195 GLU A C 1
ATOM 1587 O O . GLU A 1 195 ? -15.002 -2.813 16.244 1.00 88.06 195 GLU A O 1
ATOM 1592 N N . THR A 1 196 ? -16.253 -1.144 15.421 1.00 92.81 196 THR A N 1
ATOM 1593 C CA . THR A 1 196 ? -15.699 -1.180 14.069 1.00 92.81 196 THR A CA 1
ATOM 1594 C C . THR A 1 196 ? -15.280 0.187 13.541 1.00 92.81 196 THR A C 1
ATOM 1596 O O . THR A 1 196 ? -15.821 1.237 13.897 1.00 92.81 196 THR A O 1
ATOM 1599 N N . ILE A 1 197 ? -14.295 0.147 12.646 1.00 95.25 197 ILE A N 1
ATOM 1600 C CA . ILE A 1 197 ? -13.907 1.250 11.768 1.00 95.25 197 ILE A CA 1
ATOM 1601 C C . ILE A 1 197 ? -14.212 0.799 10.341 1.00 95.25 197 ILE A C 1
ATOM 1603 O O . ILE A 1 197 ? -13.808 -0.297 9.946 1.00 95.25 197 ILE A O 1
ATOM 1607 N N . SER A 1 198 ? -14.913 1.619 9.562 1.00 96.69 198 SER A N 1
ATOM 1608 C CA . SER A 1 198 ? -15.295 1.278 8.190 1.00 96.69 198 SER A CA 1
ATOM 1609 C C . SER A 1 198 ? -15.257 2.465 7.234 1.00 96.69 198 SER A C 1
ATOM 1611 O O . SER A 1 198 ? -15.381 3.631 7.630 1.00 96.69 198 SER A O 1
ATOM 1613 N N . MET A 1 199 ? -15.090 2.154 5.948 1.00 97.88 199 MET A N 1
ATOM 1614 C CA . MET A 1 199 ? -15.150 3.127 4.862 1.00 97.88 199 MET A CA 1
ATOM 1615 C C . MET A 1 199 ? -15.704 2.489 3.591 1.00 97.88 199 MET A C 1
ATOM 1617 O O . MET A 1 199 ? -15.458 1.315 3.312 1.00 97.88 199 MET A O 1
ATOM 1621 N N . LYS A 1 200 ? -16.463 3.270 2.820 1.00 98.38 200 LYS A N 1
ATOM 1622 C CA . LYS A 1 200 ? -16.916 2.884 1.485 1.00 98.38 200 LYS A CA 1
ATOM 1623 C C . LYS A 1 200 ? -15.815 3.213 0.479 1.00 98.38 200 LYS A C 1
ATOM 1625 O O . LYS A 1 200 ? -15.388 4.360 0.405 1.00 98.38 200 LYS A O 1
ATOM 1630 N N . LEU A 1 201 ? -15.348 2.213 -0.257 1.00 98.69 201 LEU A N 1
ATOM 1631 C CA . LEU A 1 201 ? -14.203 2.307 -1.154 1.00 98.69 201 LEU A CA 1
ATOM 1632 C C . LEU A 1 201 ? -14.617 1.939 -2.585 1.00 98.69 201 LEU A C 1
ATOM 1634 O O . LEU A 1 201 ? -15.354 0.962 -2.760 1.00 98.69 201 LEU A O 1
ATOM 1638 N N . PRO A 1 202 ? -14.131 2.667 -3.609 1.00 98.69 202 PRO A N 1
ATOM 1639 C CA . PRO A 1 202 ? -14.329 2.279 -5.003 1.00 98.69 202 PRO A CA 1
ATOM 1640 C C . PRO A 1 202 ? -13.639 0.942 -5.297 1.00 98.69 202 PRO A C 1
ATOM 1642 O O . PRO A 1 202 ? -12.823 0.474 -4.495 1.00 98.69 202 PRO A O 1
ATOM 1645 N N . ALA A 1 203 ? -13.958 0.332 -6.441 1.00 98.75 203 ALA A N 1
ATOM 1646 C CA . ALA A 1 203 ? -13.250 -0.845 -6.945 1.00 98.75 203 ALA A CA 1
ATOM 1647 C C . ALA A 1 203 ? -11.732 -0.605 -6.923 1.00 98.75 203 ALA A C 1
ATOM 1649 O O . ALA A 1 203 ? -11.263 0.454 -7.344 1.00 98.75 203 ALA A O 1
ATOM 1650 N N . HIS A 1 204 ? -10.984 -1.565 -6.379 1.00 98.81 204 HIS A N 1
ATOM 1651 C CA . HIS A 1 204 ? -9.519 -1.505 -6.225 1.00 98.81 204 HIS A CA 1
ATOM 1652 C C . HIS A 1 204 ? -9.002 -0.339 -5.358 1.00 98.81 204 HIS A C 1
ATOM 1654 O O . HIS A 1 204 ? -7.803 -0.047 -5.355 1.00 98.81 204 HIS A O 1
ATOM 1660 N N . GLY A 1 205 ? -9.890 0.348 -4.635 1.00 98.75 205 GLY A N 1
ATOM 1661 C CA . GLY A 1 205 ? -9.567 1.494 -3.795 1.00 98.75 205 GLY A CA 1
ATOM 1662 C C . GLY A 1 205 ? -9.086 1.122 -2.398 1.00 98.75 205 GLY A C 1
ATOM 1663 O O . GLY A 1 205 ? -9.278 0.009 -1.907 1.00 98.75 205 GLY A O 1
ATOM 1664 N N . CYS A 1 206 ? -8.501 2.105 -1.720 1.00 98.88 206 CYS A N 1
ATOM 1665 C CA . CYS A 1 206 ? -8.017 1.962 -0.356 1.00 98.88 206 CYS A CA 1
ATOM 1666 C C . CYS A 1 206 ? -8.301 3.204 0.489 1.00 98.88 206 CYS A C 1
ATOM 1668 O O . CYS A 1 206 ? -8.454 4.305 -0.042 1.00 98.88 206 CYS A O 1
ATOM 1670 N N . ALA A 1 207 ? -8.252 3.031 1.805 1.00 98.81 207 ALA A N 1
ATOM 1671 C CA . ALA A 1 207 ? -8.109 4.113 2.770 1.00 98.81 207 ALA A CA 1
ATOM 1672 C C . ALA A 1 207 ? -6.954 3.806 3.717 1.00 98.81 207 ALA A C 1
ATOM 1674 O O . ALA A 1 207 ? -6.730 2.644 4.057 1.00 98.81 207 ALA A O 1
ATOM 1675 N N . ALA A 1 208 ? -6.248 4.839 4.166 1.00 98.69 208 ALA A N 1
ATOM 1676 C CA . ALA A 1 208 ? -5.184 4.716 5.158 1.00 98.69 208 ALA A CA 1
ATOM 1677 C C . ALA A 1 208 ? -5.335 5.797 6.218 1.00 98.69 208 ALA A C 1
ATOM 1679 O O . ALA A 1 208 ? -5.712 6.921 5.904 1.00 98.69 208 ALA A O 1
ATOM 1680 N N . PHE A 1 209 ? -5.064 5.469 7.473 1.00 97.69 209 PHE A N 1
ATOM 1681 C CA . PHE A 1 209 ? -5.295 6.388 8.579 1.00 97.69 209 PHE A CA 1
ATOM 1682 C C . PHE A 1 209 ? -4.453 6.036 9.802 1.00 97.69 209 PHE A C 1
ATOM 1684 O O . PHE A 1 209 ? -3.874 4.956 9.905 1.00 97.69 209 PHE A O 1
ATOM 1691 N N . LYS A 1 210 ? -4.398 6.971 10.751 1.00 94.88 210 LYS A N 1
ATOM 1692 C CA . LYS A 1 210 ? -3.759 6.806 12.060 1.00 94.88 210 LYS A CA 1
ATOM 1693 C C . LYS A 1 210 ? -4.809 6.823 13.167 1.00 94.88 210 LYS A C 1
ATOM 1695 O O . LYS A 1 210 ? -5.734 7.636 13.112 1.00 94.88 210 LYS A O 1
ATOM 1700 N N . LEU A 1 211 ? -4.643 5.940 14.149 1.00 90.31 211 LEU A N 1
ATOM 1701 C CA . LEU A 1 211 ? -5.546 5.739 15.289 1.00 90.31 211 LEU A CA 1
ATOM 1702 C C . LEU A 1 211 ? -5.314 6.781 16.407 1.00 90.31 211 LEU A C 1
ATOM 1704 O O . LEU A 1 211 ? -4.203 7.353 16.531 1.00 90.31 211 LEU A O 1
#

pLDDT: mean 94.39, std 8.73, range [45.38, 98.94]

Foldseek 3Di:
DPFADDLVCLVVCLVPALEGERGDADALDLVLLLVVVVSLQSCLVQQAHSTAHAPHEQHAQWACVVVVDIDGRPHDLQLLLLNLLCCLQSQHDYHHRYPVVRDDPSNVCSVPLPQSNVSNDNQWRKHWLDDDQFWTKIKIARPPPGWIKIKIWGQAQAKDKTKDWPVSGPPPDPDDDDQAKAFSPPRHGWDDDPTMTIDTAGHGHMTMTID

Secondary structure (DSSP, 8-state):
---PPPGGGHHHHHHH-SEEESSS---S-HHHHHHHHHHHHHHGGG-BTTBEEE---B--SEE-GGGT--EE----HHHHHHHHHHHHHHT----B-S-GGG--HHHHHHHH-HHHHGGG-TTEEEEEEEE-SSEEEEEEEETTT--EEEEEEE-SSS-EEEEEETTTSS-TTTPPPPS--B-TTT-PBPEE-SSEEEEEE-TT-EEEEE-

Sequence (211 aa):
SPGPALIEHSWHYKKYANMWRITDDLWDQWPLLLDMFRRCELWQDHVSKGCYPDCDMLPIGVMGKGFGNEWRSNFTKDEQKTMLTLWCIFGSPLMIGSELPLMDEWTVELLTNRQILSMLSPENRPHQILRNEEEAVWEAKNDANGDHFAALFNLSDEERTVSVKISDLTVSGSETVKQNIADFWTGERLSVDQETISMKLPAHGCAAFKL

Radius of gyration: 16.96 Å; chains: 1; bounding box: 42×37×54 Å